Protein AF-A0A3C0I4V9-F1 (afdb_monomer)

Foldseek 3Di:
DWKKWWAFPVRDIAIDDPVQWDDDPFWIWGDDPVDIDTGGPVGTLDMDTDDPPVVVVVVVVVVVVVVVVVVVVVVPPPDPDDDDDDDDDDDDDDDDDDDDDDDDDDDDDDDDDDPDDDDDDDDDDDDDDDDDDDDDDDDDDDDDDDDDDDDDDDDDDDDDDDDDDDDDDDDDDDDDDDPPPDPPPPPPPPVPADPVCVVVLVVVLVVVVPDPALVVLLVVLSNCVPPSNCVVSNVVSVVVLVVVLVVVLVVLVPPDLEPVSLVVCCVRPCRRNVVSSVVSVVVHDHD

Solvent-accessible surface area (backbone atoms only — not comparable to full-atom values): 19406 Å² total; per-residue (Å²): 128,43,35,32,39,39,30,34,76,90,67,52,73,50,71,42,52,51,88,30,50,48,85,51,99,64,30,36,38,41,49,57,99,86,50,77,44,80,44,44,56,90,41,54,74,43,78,46,72,49,68,48,72,66,58,53,51,52,52,51,54,50,52,52,51,53,52,52,52,52,55,60,59,61,70,70,70,73,76,85,82,82,80,89,89,83,87,91,78,85,88,87,82,87,81,87,85,87,82,89,79,91,79,91,76,94,74,87,82,79,86,82,87,78,90,75,80,88,80,83,80,87,77,79,82,84,83,84,84,79,92,82,82,91,76,91,79,84,88,81,90,83,80,89,80,93,75,84,80,82,82,79,82,87,82,81,86,77,90,80,82,87,85,84,88,81,87,79,89,79,78,88,77,90,74,92,77,79,86,76,76,74,84,80,87,69,84,72,76,76,76,73,52,67,77,89,54,46,70,58,55,50,52,53,50,48,60,53,68,73,44,93,66,56,55,65,38,47,50,52,34,69,75,38,70,84,38,72,75,41,45,68,61,38,49,52,39,50,53,54,43,51,54,53,42,52,52,50,48,59,57,52,72,75,44,75,67,38,64,70,50,50,52,52,47,45,75,76,30,44,87,61,36,43,69,54,50,54,59,51,53,78,66,42,74,81,126

Structure (mmCIF, N/CA/C/O backbone):
data_AF-A0A3C0I4V9-F1
#
_entry.id   AF-A0A3C0I4V9-F1
#
loop_
_atom_site.group_PDB
_atom_site.id
_atom_site.type_symbol
_atom_site.label_atom_id
_atom_site.label_alt_id
_atom_site.label_comp_id
_atom_site.label_asym_id
_atom_site.label_entity_id
_atom_site.label_seq_id
_atom_site.pdbx_PDB_ins_code
_atom_site.Cartn_x
_atom_site.Cartn_y
_atom_site.Cartn_z
_atom_site.occupancy
_atom_site.B_iso_or_equiv
_atom_site.auth_seq_id
_atom_site.auth_comp_id
_atom_site.auth_asym_id
_atom_site.auth_atom_id
_atom_site.pdbx_PDB_model_num
ATOM 1 N N . MET A 1 1 ? 23.109 -18.142 8.051 1.00 70.94 1 MET A N 1
ATOM 2 C CA . MET A 1 1 ? 22.356 -17.002 8.621 1.00 70.94 1 MET A CA 1
ATOM 3 C C . MET A 1 1 ? 21.809 -16.218 7.450 1.00 70.94 1 MET A C 1
ATOM 5 O O . MET A 1 1 ? 22.578 -15.937 6.541 1.00 70.94 1 MET A O 1
ATOM 9 N N . ALA A 1 2 ? 20.508 -15.940 7.427 1.00 80.50 2 ALA A N 1
ATOM 10 C CA . ALA A 1 2 ? 19.923 -15.175 6.334 1.00 80.50 2 ALA A CA 1
ATOM 11 C C . ALA A 1 2 ? 20.439 -13.729 6.369 1.00 80.50 2 ALA A C 1
ATOM 13 O O . ALA A 1 2 ? 20.443 -13.101 7.436 1.00 80.50 2 ALA A O 1
ATOM 14 N N . ASN A 1 3 ? 20.853 -13.224 5.209 1.00 91.50 3 ASN A N 1
ATOM 15 C CA . ASN A 1 3 ? 21.201 -11.820 5.039 1.00 91.50 3 ASN A CA 1
ATOM 16 C C . ASN A 1 3 ? 19.959 -11.060 4.593 1.00 91.50 3 ASN A C 1
ATOM 18 O O . ASN A 1 3 ? 19.229 -11.514 3.709 1.00 91.50 3 ASN A O 1
ATOM 22 N N . ARG A 1 4 ? 19.720 -9.907 5.209 1.00 94.75 4 ARG A N 1
ATOM 23 C CA . ARG A 1 4 ? 18.674 -8.977 4.802 1.00 94.75 4 ARG A CA 1
ATOM 24 C C . ARG A 1 4 ? 19.319 -7.763 4.157 1.00 94.75 4 ARG A C 1
ATOM 26 O O . ARG A 1 4 ? 20.317 -7.254 4.665 1.00 94.75 4 ARG A O 1
ATOM 33 N N . THR A 1 5 ? 18.735 -7.322 3.054 1.00 95.69 5 THR A N 1
ATOM 34 C CA . THR A 1 5 ? 19.133 -6.111 2.346 1.00 95.69 5 THR A CA 1
ATOM 35 C C . THR A 1 5 ? 17.912 -5.225 2.169 1.00 95.69 5 THR A C 1
ATOM 37 O O . THR A 1 5 ? 16.944 -5.633 1.525 1.00 95.69 5 THR A O 1
ATOM 40 N N . ILE A 1 6 ? 17.991 -4.017 2.723 1.00 95.00 6 ILE A N 1
ATOM 41 C CA . ILE A 1 6 ? 16.995 -2.955 2.598 1.00 95.00 6 ILE A CA 1
ATOM 42 C C . ILE A 1 6 ? 17.583 -1.851 1.729 1.00 95.00 6 ILE A C 1
ATOM 44 O O . ILE A 1 6 ? 18.674 -1.357 2.011 1.00 95.00 6 ILE A O 1
ATOM 48 N N . LYS A 1 7 ? 16.845 -1.432 0.703 1.00 92.56 7 LYS A N 1
ATOM 49 C CA . LYS A 1 7 ? 17.180 -0.266 -0.113 1.00 92.56 7 LYS A CA 1
ATOM 50 C C . LYS A 1 7 ? 16.152 0.830 0.106 1.00 92.56 7 LYS A C 1
ATOM 52 O O . LYS A 1 7 ? 14.946 0.564 0.081 1.00 92.56 7 LYS A O 1
ATOM 57 N N . THR A 1 8 ? 16.624 2.051 0.299 1.00 93.06 8 THR A N 1
ATOM 58 C CA . THR A 1 8 ? 15.790 3.231 0.529 1.00 93.06 8 THR A CA 1
ATOM 59 C C . THR A 1 8 ? 15.627 4.083 -0.730 1.00 93.06 8 THR A C 1
ATOM 61 O O . THR A 1 8 ? 16.329 3.906 -1.727 1.00 93.06 8 THR A O 1
ATOM 64 N N . ILE A 1 9 ? 14.655 4.998 -0.705 1.00 76.75 9 ILE A N 1
ATOM 65 C CA . ILE A 1 9 ? 14.285 5.870 -1.833 1.00 76.75 9 ILE A CA 1
ATOM 66 C C . ILE A 1 9 ? 15.405 6.821 -2.282 1.00 76.75 9 ILE A C 1
ATOM 68 O O . ILE A 1 9 ? 15.465 7.189 -3.451 1.00 76.75 9 ILE A O 1
ATOM 72 N N . ASP A 1 10 ? 16.308 7.190 -1.374 1.00 86.06 10 ASP A N 1
ATOM 73 C CA . ASP A 1 10 ? 17.523 7.964 -1.661 1.00 86.06 10 ASP A CA 1
ATOM 74 C C . ASP A 1 10 ? 18.628 7.117 -2.326 1.00 86.06 10 ASP A C 1
ATOM 76 O O . ASP A 1 10 ? 19.674 7.640 -2.703 1.00 86.06 10 ASP A O 1
ATOM 80 N N . GLY A 1 11 ? 18.393 5.813 -2.496 1.00 88.75 11 GLY A N 1
ATOM 81 C CA . GLY A 1 11 ? 19.339 4.860 -3.059 1.00 88.75 11 GLY A CA 1
ATOM 82 C C . GLY A 1 11 ? 20.285 4.231 -2.037 1.00 88.75 11 GLY A C 1
ATOM 83 O O . GLY A 1 11 ? 21.082 3.382 -2.441 1.00 88.75 11 GLY A O 1
ATOM 84 N N . THR A 1 12 ? 20.193 4.591 -0.751 1.00 93.62 12 THR A N 1
ATOM 85 C CA . THR A 1 12 ? 21.027 4.004 0.305 1.00 93.62 12 THR A CA 1
ATOM 86 C C . THR A 1 12 ? 20.684 2.524 0.493 1.00 93.62 12 THR A C 1
ATOM 88 O O . THR A 1 12 ? 19.522 2.116 0.461 1.00 93.62 12 THR A O 1
ATOM 91 N N . GLU A 1 13 ? 21.712 1.692 0.656 1.00 95.69 13 GLU A N 1
ATOM 92 C CA . GLU A 1 13 ? 21.566 0.251 0.846 1.00 95.69 13 GLU A CA 1
ATOM 93 C C . GLU A 1 13 ? 22.100 -0.161 2.219 1.00 95.69 13 GLU A C 1
ATOM 95 O O . GLU A 1 13 ? 23.234 0.144 2.594 1.00 95.69 13 GLU A O 1
ATOM 100 N N . HIS A 1 14 ? 21.268 -0.877 2.968 1.00 95.31 14 HIS A N 1
ATOM 101 C CA . HIS A 1 14 ? 21.581 -1.430 4.276 1.00 95.31 14 HIS A CA 1
ATOM 102 C C . HIS A 1 14 ? 21.549 -2.949 4.172 1.00 95.31 14 HIS A C 1
ATOM 104 O O . HIS A 1 14 ? 20.476 -3.537 4.043 1.00 95.31 14 HIS A O 1
ATOM 110 N N . SER A 1 15 ? 22.717 -3.591 4.228 1.00 95.38 15 SER A N 1
ATOM 111 C CA . SER A 1 15 ? 22.824 -5.050 4.185 1.00 95.38 15 SER A CA 1
ATOM 112 C C . SER A 1 15 ? 23.528 -5.595 5.417 1.00 95.38 15 SER A C 1
ATOM 114 O O . SER A 1 15 ? 24.540 -5.056 5.864 1.00 95.38 15 SER A O 1
ATOM 116 N N . GLY A 1 16 ? 22.997 -6.684 5.964 1.00 93.62 16 GLY A N 1
ATOM 117 C CA . GLY A 1 16 ? 23.588 -7.353 7.112 1.00 93.62 16 GLY A CA 1
ATOM 118 C C . GLY A 1 16 ? 22.908 -8.670 7.454 1.00 93.62 16 GLY A C 1
ATOM 119 O O . GLY A 1 16 ? 21.915 -9.073 6.846 1.00 93.62 16 GLY A O 1
ATOM 120 N N . ASN A 1 17 ? 23.438 -9.339 8.475 1.00 94.31 17 ASN A N 1
ATOM 121 C CA . ASN A 1 17 ? 22.770 -10.497 9.065 1.00 94.31 17 ASN A CA 1
ATOM 122 C C . ASN A 1 17 ? 21.385 -10.089 9.578 1.00 94.31 17 ASN A C 1
ATOM 124 O O . ASN A 1 17 ? 21.210 -8.966 10.040 1.00 94.31 17 ASN A O 1
ATOM 128 N N . ARG A 1 18 ? 20.417 -11.011 9.603 1.00 89.94 18 ARG A N 1
ATOM 129 C CA . ARG A 1 18 ? 19.073 -10.740 10.148 1.00 89.94 18 ARG A CA 1
ATOM 130 C C . ARG A 1 18 ? 19.084 -10.108 11.551 1.00 89.94 18 ARG A C 1
ATOM 132 O O . ARG A 1 18 ? 18.239 -9.275 11.835 1.00 89.94 18 ARG A O 1
ATOM 139 N N . SER A 1 19 ? 20.057 -10.451 12.398 1.00 94.38 19 SER A N 1
ATOM 140 C CA . SER A 1 19 ? 20.225 -9.869 13.742 1.00 94.38 19 SER A CA 1
ATOM 141 C C . SER A 1 19 ? 20.663 -8.398 13.750 1.00 94.38 19 SER A C 1
ATOM 143 O O . SER A 1 19 ? 20.667 -7.775 14.805 1.00 94.38 19 SER A O 1
ATOM 145 N N . ALA A 1 20 ? 21.083 -7.856 12.606 1.00 95.44 20 ALA A N 1
ATOM 146 C CA . ALA A 1 20 ? 21.383 -6.439 12.429 1.00 95.44 20 ALA A CA 1
ATOM 147 C C . ALA A 1 20 ? 20.115 -5.598 12.211 1.00 95.44 20 ALA A C 1
ATOM 149 O O . ALA A 1 20 ? 20.229 -4.380 12.120 1.00 95.44 20 ALA A O 1
ATOM 150 N N . PHE A 1 21 ? 18.936 -6.221 12.108 1.00 96.69 21 PHE A N 1
ATOM 151 C CA . PHE A 1 21 ? 17.671 -5.542 11.856 1.00 96.69 21 PHE A CA 1
ATOM 152 C C . PHE A 1 21 ? 16.663 -5.845 12.966 1.00 96.69 21 PHE A C 1
ATOM 154 O O . PHE A 1 21 ? 16.423 -7.011 13.284 1.00 96.69 21 PHE A O 1
ATOM 161 N N . THR A 1 22 ? 16.036 -4.799 13.499 1.00 96.81 22 THR A N 1
ATOM 162 C CA . THR A 1 22 ? 14.891 -4.900 14.412 1.00 96.81 22 THR A CA 1
ATOM 163 C C . THR A 1 22 ? 13.676 -4.268 13.742 1.00 96.81 22 THR A C 1
ATOM 165 O O . THR A 1 22 ? 13.691 -3.076 13.435 1.00 96.81 22 THR A O 1
ATOM 168 N N . ASP A 1 23 ? 12.636 -5.062 13.493 1.00 95.06 23 ASP A N 1
ATOM 169 C CA . ASP A 1 23 ? 11.394 -4.591 12.878 1.00 95.06 23 ASP A CA 1
ATOM 170 C C . ASP A 1 23 ? 10.449 -4.002 13.932 1.00 95.06 23 ASP A C 1
ATOM 172 O O . ASP A 1 23 ? 10.138 -4.646 14.934 1.00 95.06 23 ASP A O 1
ATOM 176 N N . TYR A 1 24 ? 9.967 -2.789 13.676 1.00 95.44 24 TYR A N 1
ATOM 177 C CA . TYR A 1 24 ? 8.888 -2.133 14.408 1.00 95.44 24 TYR A CA 1
ATOM 178 C C . TYR A 1 24 ? 7.725 -1.842 13.451 1.00 95.44 24 TYR A C 1
ATOM 180 O O . TYR A 1 24 ? 7.895 -1.845 12.231 1.00 95.44 24 TYR A O 1
ATOM 188 N N . ASP A 1 25 ? 6.550 -1.509 13.994 1.00 86.25 25 ASP A N 1
ATOM 189 C CA . ASP A 1 25 ? 5.333 -1.267 13.197 1.00 86.25 25 ASP A CA 1
ATOM 190 C C . ASP A 1 25 ? 5.535 -0.243 12.064 1.00 86.25 25 ASP A C 1
ATOM 192 O O . ASP A 1 25 ? 4.990 -0.394 10.971 1.00 86.25 25 ASP A O 1
ATOM 196 N N . ASN A 1 26 ? 6.353 0.790 12.307 1.00 87.69 26 ASN A N 1
ATOM 197 C CA . ASN A 1 26 ? 6.498 1.938 11.404 1.00 87.69 26 ASN A CA 1
ATOM 198 C C . ASN A 1 26 ? 7.911 2.114 10.818 1.00 87.69 26 ASN A C 1
ATOM 200 O O . ASN A 1 26 ? 8.115 2.984 9.965 1.00 87.69 26 ASN A O 1
ATOM 204 N N . TYR A 1 27 ? 8.898 1.350 11.289 1.00 94.69 27 TYR A N 1
ATOM 205 C CA . TYR A 1 27 ? 10.290 1.474 10.858 1.00 94.69 27 TYR A CA 1
ATOM 206 C C . TYR A 1 27 ? 11.086 0.198 11.125 1.00 94.69 27 TYR A C 1
ATOM 208 O O . TYR A 1 27 ? 10.729 -0.610 11.977 1.00 94.69 27 TYR A O 1
ATOM 216 N N . VAL A 1 28 ? 12.218 0.073 10.445 1.00 95.44 28 VAL A N 1
ATOM 217 C CA . VAL A 1 28 ? 13.236 -0.940 10.703 1.00 95.44 28 VAL A CA 1
ATOM 218 C C . VAL A 1 28 ? 14.462 -0.254 11.275 1.00 95.44 28 VAL A C 1
ATOM 220 O O . VAL A 1 28 ? 14.950 0.738 10.734 1.00 95.44 28 VAL A O 1
ATOM 223 N N . GLU A 1 29 ? 14.975 -0.763 12.383 1.00 97.12 29 GLU A N 1
ATOM 224 C CA . GLU A 1 29 ? 16.232 -0.297 12.946 1.00 97.12 29 GLU A CA 1
ATOM 225 C C . GLU A 1 29 ? 17.382 -1.173 12.461 1.00 97.12 29 GLU A C 1
ATOM 227 O O . GLU A 1 29 ? 17.419 -2.370 12.736 1.00 97.12 29 GLU A O 1
ATOM 232 N N . TYR A 1 30 ? 18.316 -0.570 11.730 1.00 96.69 30 TYR A N 1
ATOM 233 C CA . TYR A 1 30 ? 19.523 -1.218 11.240 1.00 96.69 30 TYR A CA 1
ATOM 234 C C . TYR A 1 30 ? 20.713 -0.868 12.134 1.00 96.69 30 TYR A C 1
ATOM 236 O O . TYR A 1 30 ? 21.039 0.306 12.316 1.00 96.69 30 TYR A O 1
ATOM 244 N N . LYS A 1 31 ? 21.389 -1.885 12.669 1.00 96.81 31 LYS A N 1
ATOM 245 C CA . LYS A 1 31 ? 22.558 -1.742 13.539 1.00 96.81 31 LYS A CA 1
ATOM 246 C C . LYS A 1 31 ? 23.791 -2.369 12.895 1.00 96.81 31 LYS A C 1
ATOM 248 O O . LYS A 1 31 ? 23.886 -3.586 12.751 1.00 96.81 31 LYS A O 1
ATOM 253 N N . ASN A 1 32 ? 24.773 -1.535 12.573 1.00 94.06 32 ASN A N 1
ATOM 254 C CA . ASN A 1 32 ? 26.131 -1.957 12.231 1.00 94.06 32 ASN A CA 1
ATOM 255 C C . ASN A 1 32 ? 27.058 -1.723 13.445 1.00 94.06 32 ASN A C 1
ATOM 257 O O . ASN A 1 32 ? 26.673 -1.092 14.426 1.00 94.06 32 ASN A O 1
ATOM 261 N N . ARG A 1 33 ? 28.304 -2.204 13.394 1.00 91.25 33 ARG A N 1
ATOM 262 C CA . ARG A 1 33 ? 29.331 -2.013 14.432 1.00 91.25 33 ARG A CA 1
ATOM 263 C C . ARG A 1 33 ? 29.547 -0.550 14.821 1.00 91.25 33 ARG A C 1
ATOM 265 O O . ARG A 1 33 ? 29.992 -0.298 15.932 1.00 91.25 33 ARG A O 1
ATOM 272 N N . LEU A 1 34 ? 29.273 0.382 13.911 1.00 94.44 34 LEU A N 1
ATOM 273 C CA . LEU A 1 34 ? 29.582 1.802 14.085 1.00 94.44 34 LEU A CA 1
ATOM 274 C C . LEU A 1 34 ? 28.344 2.694 14.195 1.00 94.44 34 LEU A C 1
ATOM 276 O O . LEU A 1 34 ? 28.446 3.805 14.703 1.00 94.44 34 LEU A O 1
ATOM 280 N N . THR A 1 35 ? 27.189 2.248 13.700 1.00 94.38 35 THR A N 1
ATOM 281 C CA . THR A 1 35 ? 26.018 3.113 13.528 1.00 94.38 35 THR A CA 1
ATOM 282 C C . THR A 1 35 ? 24.717 2.363 13.771 1.00 94.38 35 THR A C 1
ATOM 284 O O . THR A 1 35 ? 24.607 1.161 13.526 1.00 94.38 35 THR A O 1
ATOM 287 N N . GLN A 1 36 ? 23.721 3.111 14.237 1.00 97.06 36 GLN A N 1
ATOM 288 C CA . GLN A 1 36 ? 22.339 2.676 14.380 1.00 97.06 36 GLN A CA 1
ATOM 289 C C . GLN A 1 36 ? 21.472 3.633 13.563 1.00 97.06 36 GLN A C 1
ATOM 291 O O . GLN A 1 36 ? 21.500 4.845 13.777 1.00 97.06 36 GLN A O 1
ATOM 296 N N . THR A 1 37 ? 20.750 3.098 12.584 1.00 96.25 37 THR A N 1
ATOM 297 C CA . THR A 1 37 ? 19.972 3.875 11.617 1.00 96.25 37 THR A CA 1
ATOM 298 C C . THR A 1 37 ? 18.522 3.428 11.666 1.00 96.25 37 THR A C 1
ATOM 300 O O . THR A 1 37 ? 18.229 2.242 11.534 1.00 96.25 37 THR A O 1
ATOM 303 N N . LYS A 1 38 ? 17.603 4.383 11.829 1.00 97.31 38 LYS A N 1
ATOM 304 C CA . LYS A 1 38 ? 16.164 4.133 11.724 1.00 97.31 38 LYS A CA 1
ATOM 305 C C . LYS A 1 38 ? 15.717 4.358 10.287 1.00 97.31 38 LYS A C 1
ATOM 307 O O . LYS A 1 38 ? 15.854 5.462 9.767 1.00 97.31 38 LYS A O 1
ATOM 312 N N . ILE A 1 39 ? 15.180 3.315 9.670 1.00 95.12 39 ILE A N 1
ATOM 313 C CA . ILE A 1 39 ? 14.709 3.305 8.290 1.00 95.12 39 ILE A CA 1
ATOM 314 C C . ILE A 1 39 ? 13.187 3.197 8.329 1.00 95.12 39 ILE A C 1
ATOM 316 O O . ILE A 1 39 ? 12.641 2.137 8.619 1.00 95.12 39 ILE A O 1
ATOM 320 N N . TYR A 1 40 ? 12.480 4.297 8.085 1.00 92.69 40 TYR A N 1
ATOM 321 C CA . TYR A 1 40 ? 11.015 4.286 8.093 1.00 92.69 40 TYR A CA 1
ATOM 322 C C . TYR A 1 40 ? 10.463 3.448 6.941 1.00 92.69 40 TYR A C 1
ATOM 324 O O . TYR A 1 40 ? 10.982 3.512 5.828 1.00 92.69 40 TYR A O 1
ATOM 332 N N . ASN A 1 41 ? 9.365 2.726 7.177 1.00 86.06 41 ASN A N 1
ATOM 333 C CA . ASN A 1 41 ? 8.771 1.832 6.174 1.00 86.06 41 ASN A CA 1
ATOM 334 C C . ASN A 1 41 ? 8.373 2.578 4.888 1.00 86.06 41 ASN A C 1
ATOM 336 O O . ASN A 1 41 ? 8.445 2.023 3.798 1.00 86.06 41 ASN A O 1
ATOM 340 N N . SER A 1 42 ? 8.023 3.863 4.999 1.00 79.44 42 SER A N 1
ATOM 341 C CA . SER A 1 42 ? 7.729 4.743 3.860 1.00 79.44 42 SER A CA 1
ATOM 342 C C . SER A 1 42 ? 8.941 5.071 2.979 1.00 79.44 42 SER A C 1
ATOM 344 O O . SER A 1 42 ? 8.761 5.528 1.853 1.00 79.44 42 SER A O 1
ATOM 346 N N . MET A 1 43 ? 10.163 4.869 3.477 1.00 84.75 43 MET A N 1
ATOM 347 C CA . MET A 1 43 ? 11.407 5.112 2.742 1.00 84.75 43 MET A CA 1
ATOM 348 C C . MET A 1 43 ? 11.937 3.854 2.055 1.00 84.75 43 MET A C 1
ATOM 350 O O . MET A 1 43 ? 12.810 3.975 1.201 1.00 84.75 43 MET A O 1
ATOM 354 N N . ILE A 1 44 ? 11.441 2.667 2.412 1.00 91.00 44 ILE A N 1
ATOM 355 C CA . ILE A 1 44 ? 11.917 1.390 1.880 1.00 91.00 44 ILE A CA 1
ATOM 356 C C . ILE A 1 44 ? 11.314 1.164 0.493 1.00 91.00 44 ILE A C 1
ATOM 358 O O . I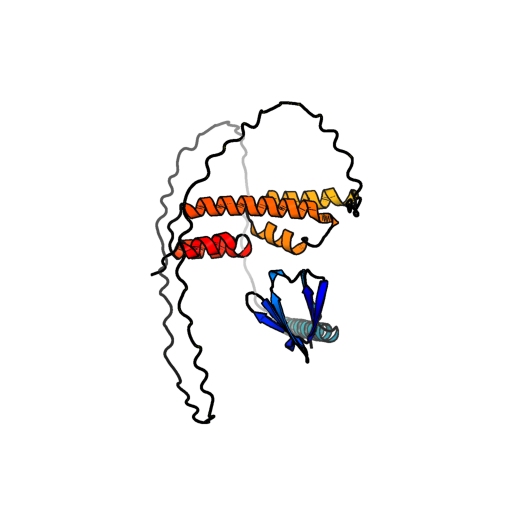LE A 1 44 ? 10.098 1.095 0.335 1.00 91.00 44 ILE A O 1
ATOM 362 N N . ILE A 1 45 ? 12.172 1.027 -0.517 1.00 85.31 45 ILE A N 1
ATOM 363 C CA . ILE A 1 45 ? 11.763 0.673 -1.887 1.00 85.31 45 ILE A CA 1
ATOM 364 C C . ILE A 1 45 ? 11.948 -0.815 -2.178 1.00 85.31 45 ILE A C 1
ATOM 366 O O . ILE A 1 45 ? 11.313 -1.352 -3.080 1.00 85.31 45 ILE A O 1
ATOM 370 N N . PHE A 1 46 ? 12.830 -1.479 -1.433 1.00 87.44 46 PHE A N 1
ATOM 371 C CA . PHE A 1 46 ? 13.131 -2.891 -1.601 1.00 87.44 46 PHE A CA 1
ATOM 372 C C . PHE A 1 46 ? 13.593 -3.476 -0.272 1.00 87.44 46 PHE A C 1
ATOM 374 O O . PHE A 1 46 ? 14.451 -2.899 0.393 1.00 87.44 46 PHE A O 1
ATOM 381 N N . ASP A 1 47 ? 13.041 -4.626 0.090 1.00 92.81 47 ASP A N 1
ATOM 382 C CA . ASP A 1 47 ? 13.452 -5.405 1.252 1.00 92.81 47 ASP A CA 1
ATOM 383 C C . ASP A 1 47 ? 13.526 -6.867 0.831 1.00 92.81 47 ASP A C 1
ATOM 385 O O . ASP A 1 47 ? 12.546 -7.445 0.356 1.00 92.81 47 ASP A O 1
ATOM 389 N N . SER A 1 48 ? 14.709 -7.455 0.948 1.00 90.31 48 SER A N 1
ATOM 390 C CA . SER A 1 48 ? 14.934 -8.847 0.584 1.00 90.31 48 SER A CA 1
ATOM 391 C C . SER A 1 48 ? 15.650 -9.582 1.692 1.00 90.31 48 SER A C 1
ATOM 393 O O . SER A 1 48 ? 16.601 -9.081 2.289 1.00 90.31 48 SER A O 1
ATOM 395 N N . VAL A 1 49 ? 15.214 -10.815 1.928 1.00 89.25 49 VAL A N 1
ATOM 396 C CA . VAL A 1 49 ? 15.903 -11.765 2.792 1.00 89.25 49 VAL A CA 1
ATOM 397 C C . VAL A 1 49 ? 16.475 -12.84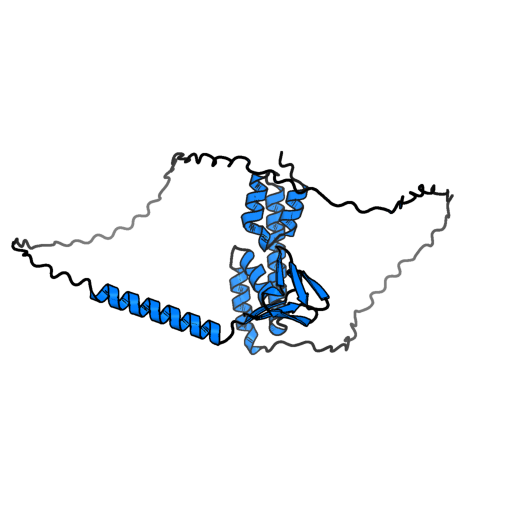5 1.891 1.00 89.25 49 VAL A C 1
ATOM 399 O O . VAL A 1 49 ? 15.756 -13.714 1.397 1.00 89.25 49 VAL A O 1
ATOM 402 N N . THR A 1 50 ? 17.778 -12.779 1.649 1.00 82.69 50 THR A N 1
ATOM 403 C CA . THR A 1 50 ? 18.483 -13.823 0.911 1.00 82.69 50 THR A CA 1
ATOM 404 C C . THR A 1 50 ? 18.724 -14.990 1.863 1.00 82.69 50 THR A C 1
ATOM 406 O O . THR A 1 50 ? 19.519 -14.918 2.806 1.00 82.69 50 THR A O 1
ATOM 409 N N . MET A 1 51 ? 17.980 -16.078 1.653 1.00 76.12 51 MET A N 1
ATOM 410 C CA . MET A 1 51 ? 18.342 -17.363 2.243 1.00 76.12 51 MET A CA 1
ATOM 411 C C . MET A 1 51 ? 19.551 -17.894 1.483 1.00 76.12 51 MET A C 1
ATOM 413 O O . MET A 1 51 ? 19.578 -17.876 0.251 1.00 76.12 51 MET A O 1
ATOM 417 N N . THR A 1 52 ? 20.567 -18.354 2.206 1.00 76.50 52 THR A N 1
ATOM 418 C CA . THR A 1 52 ? 21.722 -18.980 1.568 1.00 76.50 52 THR A CA 1
ATOM 419 C C . THR A 1 52 ? 21.272 -20.252 0.850 1.00 76.50 52 THR A C 1
ATOM 421 O O . THR A 1 52 ? 20.344 -20.931 1.293 1.00 76.50 52 THR A O 1
ATOM 424 N N . LEU A 1 53 ? 21.938 -20.608 -0.253 1.00 76.56 53 LEU A N 1
ATOM 425 C CA . LEU A 1 53 ? 21.624 -21.817 -1.032 1.00 76.56 53 LEU A CA 1
ATOM 426 C C . LEU A 1 53 ? 21.572 -23.084 -0.152 1.00 76.56 53 LEU A C 1
ATOM 428 O O . LEU A 1 53 ? 20.802 -24.004 -0.406 1.00 76.56 53 LEU A O 1
ATOM 432 N N . THR A 1 54 ? 22.360 -23.092 0.924 1.00 78.38 54 THR A N 1
ATOM 433 C CA . THR A 1 54 ? 22.392 -24.139 1.949 1.00 78.38 54 THR A CA 1
ATOM 434 C C . THR A 1 54 ? 21.092 -24.259 2.748 1.00 78.38 54 THR A C 1
ATOM 436 O O . THR A 1 54 ? 20.653 -25.376 3.001 1.00 78.38 54 THR A O 1
ATOM 439 N N . ASP A 1 55 ? 20.440 -23.146 3.101 1.00 76.94 55 ASP A N 1
ATOM 440 C CA . ASP A 1 55 ? 19.149 -23.157 3.804 1.00 76.94 55 ASP A CA 1
ATOM 441 C C . ASP A 1 55 ? 18.034 -23.681 2.888 1.00 76.94 55 ASP A C 1
ATOM 443 O O . ASP A 1 55 ? 17.139 -24.402 3.333 1.00 76.94 55 ASP A O 1
ATOM 447 N N . ILE A 1 56 ? 18.102 -23.352 1.593 1.00 77.44 56 ILE A N 1
ATOM 448 C CA . ILE A 1 56 ? 17.175 -23.874 0.581 1.00 77.44 56 ILE A CA 1
ATOM 449 C C . ILE A 1 56 ? 17.366 -25.387 0.435 1.00 77.44 56 ILE A C 1
ATOM 451 O O . ILE A 1 56 ? 16.394 -26.136 0.528 1.00 77.44 56 ILE A O 1
ATOM 455 N N . ALA A 1 57 ? 18.609 -25.847 0.273 1.00 84.75 57 ALA A N 1
ATOM 456 C CA . ALA A 1 57 ? 18.926 -27.269 0.166 1.00 84.75 57 ALA A CA 1
ATOM 457 C C . ALA A 1 57 ? 18.467 -28.059 1.404 1.00 84.75 57 ALA A C 1
ATOM 459 O O . ALA A 1 57 ? 17.881 -29.132 1.264 1.00 84.75 57 ALA A O 1
ATOM 460 N N . LEU A 1 58 ? 18.655 -27.506 2.608 1.00 88.31 58 LEU A N 1
ATOM 461 C CA . LEU A 1 58 ? 18.218 -28.131 3.856 1.00 88.31 58 LEU A CA 1
ATOM 462 C C . LEU A 1 58 ? 16.688 -28.259 3.931 1.00 88.31 58 LEU A C 1
ATOM 464 O O . LEU A 1 58 ? 16.173 -29.317 4.292 1.00 88.31 58 LEU A O 1
ATOM 468 N N . LYS A 1 59 ? 15.948 -27.212 3.542 1.00 85.88 59 LYS A N 1
ATOM 469 C CA . LYS A 1 59 ? 14.478 -27.254 3.485 1.00 85.88 59 LYS A CA 1
ATOM 470 C C . LYS A 1 59 ? 13.964 -28.256 2.454 1.00 85.88 59 LYS A C 1
ATOM 472 O O . LYS A 1 59 ? 13.006 -28.972 2.737 1.00 85.88 59 LYS A O 1
ATOM 477 N N . ILE A 1 60 ? 14.602 -28.333 1.286 1.00 92.31 60 ILE A N 1
ATOM 478 C CA . ILE A 1 60 ? 14.256 -29.314 0.250 1.00 92.31 60 ILE A CA 1
ATOM 479 C C . ILE A 1 60 ? 14.504 -30.737 0.765 1.00 92.31 60 ILE A C 1
ATOM 481 O O . ILE A 1 60 ? 13.618 -31.580 0.654 1.00 92.31 60 ILE A O 1
ATOM 485 N N . ALA A 1 61 ? 15.654 -31.002 1.390 1.00 94.44 61 ALA A N 1
ATOM 486 C CA . ALA A 1 61 ? 15.961 -32.312 1.967 1.00 94.44 61 ALA A CA 1
ATOM 487 C C . ALA A 1 61 ? 14.949 -32.727 3.054 1.00 94.44 61 ALA A C 1
ATOM 489 O O . ALA A 1 61 ? 14.534 -33.888 3.114 1.00 94.44 61 ALA A O 1
ATOM 490 N N . TRP A 1 62 ? 14.506 -31.772 3.877 1.00 95.62 62 TRP A N 1
ATOM 491 C CA . TRP A 1 62 ? 13.473 -32.004 4.886 1.00 95.62 62 TRP A CA 1
ATOM 492 C C . TRP A 1 62 ? 12.110 -32.332 4.260 1.00 95.62 62 TRP A C 1
ATOM 494 O O . TRP A 1 62 ? 11.478 -33.308 4.659 1.00 95.62 62 TRP A O 1
ATOM 504 N N . LEU A 1 63 ? 11.686 -31.589 3.229 1.00 95.38 63 LEU A N 1
ATOM 505 C CA . LEU A 1 63 ? 10.448 -31.872 2.490 1.00 95.38 63 LEU A CA 1
ATOM 506 C C . LEU A 1 63 ? 10.478 -33.243 1.803 1.00 95.38 63 LEU A C 1
ATOM 508 O O . LEU A 1 63 ? 9.498 -33.979 1.877 1.00 95.38 63 LEU A O 1
ATOM 512 N N . ILE A 1 64 ? 11.603 -33.612 1.184 1.00 95.62 64 ILE A N 1
ATOM 513 C CA . ILE A 1 64 ? 11.779 -34.937 0.573 1.00 95.62 64 ILE A CA 1
ATOM 514 C C . ILE A 1 64 ? 11.655 -36.032 1.637 1.00 95.62 64 ILE A C 1
ATOM 516 O O . ILE A 1 64 ? 10.950 -37.013 1.415 1.00 95.62 64 ILE A O 1
ATOM 520 N N . SER A 1 65 ? 12.269 -35.857 2.812 1.00 95.25 65 SER A N 1
ATOM 521 C CA . SER A 1 65 ? 12.124 -36.822 3.912 1.00 95.25 65 SER A CA 1
ATOM 522 C C . SER A 1 65 ? 10.668 -36.977 4.353 1.00 95.25 65 SER A C 1
ATOM 524 O O . SER A 1 65 ? 10.219 -38.096 4.575 1.00 95.25 65 SER A O 1
ATOM 526 N N . LEU A 1 66 ? 9.916 -35.876 4.431 1.00 95.75 66 LEU A N 1
ATOM 527 C CA . LEU A 1 66 ? 8.503 -35.872 4.826 1.00 95.75 66 LEU A CA 1
ATOM 528 C C . LEU A 1 66 ? 7.611 -36.581 3.789 1.00 95.75 66 LEU A C 1
ATOM 530 O O . LEU A 1 66 ? 6.702 -37.333 4.140 1.00 95.75 66 LEU A O 1
ATOM 534 N N . LEU A 1 67 ? 7.898 -36.393 2.499 1.00 95.12 67 LEU A N 1
ATOM 535 C CA . LEU A 1 67 ? 7.207 -37.107 1.423 1.00 95.12 67 LEU A CA 1
ATOM 536 C C . LEU A 1 67 ? 7.509 -38.609 1.453 1.00 95.12 67 LEU A C 1
ATOM 538 O O . LEU A 1 67 ? 6.593 -39.422 1.334 1.00 95.12 67 LEU A O 1
ATOM 542 N N . MET A 1 68 ? 8.771 -38.988 1.669 1.00 94.81 68 MET A N 1
ATOM 543 C CA . MET A 1 68 ? 9.168 -40.395 1.745 1.00 94.81 68 MET A CA 1
ATOM 544 C C . MET A 1 68 ? 8.555 -41.099 2.961 1.00 94.81 68 MET A C 1
ATOM 546 O O . MET A 1 68 ? 8.087 -42.228 2.835 1.00 94.81 68 MET A O 1
ATOM 550 N N . THR A 1 69 ? 8.484 -40.447 4.126 1.00 94.50 69 THR A N 1
ATOM 551 C CA . THR A 1 69 ? 7.830 -41.036 5.308 1.00 94.50 69 THR A CA 1
ATOM 552 C C . THR A 1 69 ? 6.322 -41.186 5.116 1.00 94.50 69 THR A C 1
ATOM 554 O O . THR A 1 69 ? 5.761 -42.210 5.504 1.00 94.50 69 THR A O 1
ATOM 557 N N . SER A 1 70 ? 5.664 -40.228 4.458 1.00 92.56 70 SER A N 1
ATOM 558 C CA . SER A 1 70 ? 4.240 -40.328 4.113 1.00 92.56 70 SER A CA 1
ATOM 559 C C . SER A 1 70 ? 3.952 -41.478 3.135 1.00 92.56 70 SER A C 1
ATOM 561 O O . SER A 1 70 ? 2.985 -42.226 3.313 1.00 92.56 70 SER A O 1
ATOM 563 N N . PHE A 1 71 ? 4.821 -41.681 2.141 1.00 90.31 71 PHE A N 1
ATOM 564 C CA . PHE A 1 71 ? 4.689 -42.782 1.184 1.00 90.31 71 PHE A CA 1
ATOM 565 C C . PHE A 1 71 ? 4.883 -44.161 1.842 1.00 90.31 71 PHE A C 1
ATOM 567 O O . PHE A 1 71 ? 4.154 -45.113 1.556 1.00 90.31 71 PHE A O 1
ATOM 574 N N . LEU A 1 72 ? 5.822 -44.266 2.787 1.00 88.88 72 LEU A N 1
ATOM 575 C CA . LEU A 1 72 ? 6.040 -45.501 3.545 1.00 88.88 72 LEU A CA 1
ATOM 576 C C . LEU A 1 72 ? 4.868 -45.825 4.485 1.00 88.88 72 LEU A C 1
ATOM 578 O O . LEU A 1 72 ? 4.486 -46.986 4.588 1.00 88.88 72 LEU A O 1
ATOM 582 N N . LEU A 1 73 ? 4.258 -44.818 5.119 1.00 87.19 73 LEU A N 1
ATOM 583 C CA . LEU A 1 73 ? 3.093 -45.010 5.993 1.00 87.19 73 LEU A CA 1
ATOM 584 C C . LEU A 1 73 ? 1.825 -45.413 5.223 1.00 87.19 73 LEU A C 1
ATOM 586 O O . LEU A 1 73 ? 1.053 -46.238 5.705 1.00 87.19 73 LEU A O 1
ATOM 590 N N . SER A 1 74 ? 1.612 -44.874 4.020 1.00 82.56 74 SER A N 1
ATOM 591 C CA . SER A 1 74 ? 0.444 -45.219 3.189 1.00 82.56 74 SER A CA 1
ATOM 592 C C . SER A 1 74 ? 0.519 -46.629 2.595 1.00 82.56 74 SER A C 1
ATOM 594 O O . SER A 1 74 ? -0.512 -47.272 2.417 1.00 82.56 74 SER A O 1
ATOM 596 N N . SER A 1 75 ? 1.724 -47.161 2.379 1.00 79.06 75 SER A N 1
ATOM 597 C CA . SER A 1 75 ? 1.916 -48.532 1.880 1.00 79.06 75 SER A CA 1
ATOM 598 C C . SER A 1 75 ? 1.583 -49.624 2.913 1.00 79.06 75 SER A C 1
ATOM 600 O O . SER A 1 75 ? 1.495 -50.793 2.551 1.00 79.06 75 SER A O 1
ATOM 602 N N . TRP A 1 76 ? 1.377 -49.271 4.188 1.00 73.06 76 TRP A N 1
ATOM 603 C CA . TRP A 1 76 ? 1.046 -50.219 5.263 1.00 73.06 76 TRP A CA 1
ATOM 604 C C . TRP A 1 76 ? -0.463 -50.364 5.539 1.00 73.06 76 TRP A C 1
ATOM 606 O O . TRP A 1 76 ? -0.849 -51.163 6.388 1.00 73.06 76 TRP A O 1
ATOM 616 N N . VAL A 1 77 ? -1.336 -49.659 4.805 1.00 72.12 77 VAL A N 1
ATOM 617 C CA . VAL A 1 77 ? -2.804 -49.775 4.935 1.00 72.12 77 VAL A CA 1
ATOM 618 C C . VAL A 1 77 ? -3.393 -50.519 3.731 1.00 72.12 77 VAL A C 1
ATOM 620 O O . VAL A 1 77 ? -4.209 -49.992 2.984 1.00 72.12 77 VAL A O 1
ATOM 623 N N . ILE A 1 78 ? -2.979 -51.769 3.529 1.00 61.28 78 ILE A N 1
ATOM 624 C CA . ILE A 1 78 ? -3.773 -52.733 2.757 1.00 61.28 78 ILE A CA 1
ATOM 625 C C . ILE A 1 78 ? -4.259 -53.764 3.766 1.00 61.28 78 ILE A C 1
ATOM 627 O O . ILE A 1 78 ? -3.602 -54.768 4.024 1.00 61.28 78 ILE A O 1
ATOM 631 N N . ILE A 1 79 ? -5.396 -53.466 4.391 1.00 64.31 79 ILE A N 1
ATOM 632 C CA . ILE A 1 79 ? -6.168 -54.465 5.126 1.00 64.31 79 ILE A CA 1
ATOM 633 C C . ILE A 1 79 ? -6.882 -55.297 4.051 1.00 64.31 79 ILE A C 1
ATOM 635 O O . ILE A 1 79 ? -7.695 -54.728 3.317 1.00 64.31 79 ILE A O 1
ATOM 639 N N . PRO A 1 80 ? -6.588 -56.600 3.890 1.00 60.53 80 PRO A N 1
ATOM 640 C CA . PRO A 1 80 ? -7.391 -57.451 3.026 1.00 60.53 80 PRO A CA 1
ATOM 641 C C . PRO A 1 80 ? -8.790 -57.558 3.641 1.00 60.53 80 PRO A C 1
ATOM 643 O O . PRO A 1 80 ? -8.957 -58.128 4.716 1.00 60.53 80 PRO A O 1
ATOM 646 N N . ASN A 1 81 ? -9.786 -56.960 2.988 1.00 51.16 81 ASN A N 1
ATOM 647 C CA . ASN A 1 81 ? -11.181 -57.116 3.377 1.00 51.16 81 ASN A CA 1
ATOM 648 C C . ASN A 1 81 ? -11.733 -58.364 2.671 1.00 51.16 81 ASN A C 1
ATOM 650 O O . ASN A 1 81 ? -12.092 -58.317 1.495 1.00 51.16 81 ASN A O 1
ATOM 654 N N . GLU A 1 82 ? -11.715 -59.495 3.376 1.00 61.59 82 GLU A N 1
ATOM 655 C CA . GLU A 1 82 ? -12.529 -60.672 3.063 1.00 61.59 82 GLU A CA 1
ATOM 656 C C . GLU A 1 82 ? -13.974 -60.429 3.528 1.00 61.59 82 GLU A C 1
ATOM 658 O O . GLU A 1 82 ? -14.197 -59.999 4.658 1.00 61.59 82 GLU A O 1
ATOM 663 N N . GLY A 1 83 ? -14.948 -60.750 2.674 1.00 51.62 83 GLY A N 1
ATOM 664 C CA . GLY A 1 83 ? -16.376 -60.804 3.018 1.00 51.62 83 GLY A CA 1
ATOM 665 C C . GLY A 1 83 ? -17.234 -60.195 1.912 1.00 51.62 83 GLY A C 1
ATOM 666 O O . GLY A 1 83 ? -17.321 -58.982 1.795 1.00 51.62 83 GLY A O 1
ATOM 667 N N . GLU A 1 84 ? -17.639 -60.994 0.922 1.00 56.12 84 GLU A N 1
ATOM 668 C CA . GLU A 1 84 ? -18.993 -61.574 0.827 1.00 56.12 84 GLU A CA 1
ATOM 669 C C . GLU A 1 84 ? -20.092 -60.522 0.636 1.00 56.12 84 GLU A C 1
ATOM 671 O O . GLU A 1 84 ? -20.607 -59.988 1.606 1.00 56.12 84 GLU A O 1
ATOM 676 N N . ASP A 1 85 ? -20.533 -60.336 -0.613 1.00 47.72 85 ASP A N 1
ATOM 677 C CA . ASP A 1 85 ? -21.861 -59.794 -0.898 1.00 47.72 85 ASP A CA 1
ATOM 678 C C . ASP A 1 85 ? -22.587 -60.683 -1.910 1.00 47.72 85 ASP A C 1
ATOM 680 O O . ASP A 1 85 ? -22.163 -60.907 -3.049 1.00 47.72 85 ASP A O 1
ATOM 684 N N . LYS A 1 86 ? -23.706 -61.224 -1.434 1.00 52.88 86 LYS A N 1
ATOM 685 C CA . LYS A 1 86 ? -24.634 -62.125 -2.108 1.00 52.88 86 LYS A CA 1
ATOM 686 C C . LYS A 1 86 ? -26.011 -61.459 -2.060 1.00 52.88 86 LYS A C 1
ATOM 688 O O . LYS A 1 86 ? -26.386 -60.934 -1.018 1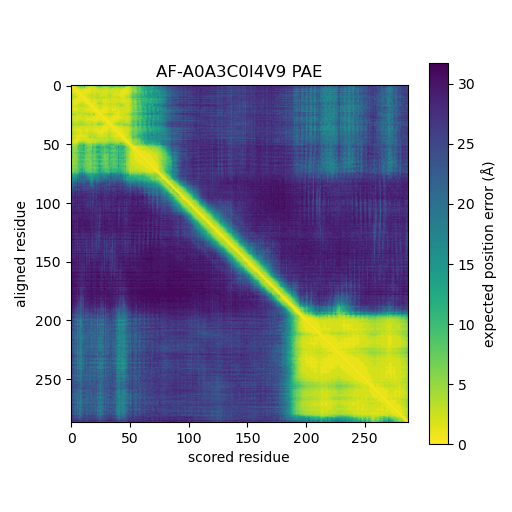.00 52.88 86 LYS A O 1
ATOM 693 N N . HIS A 1 87 ? -26.771 -61.625 -3.147 1.00 46.19 87 HIS A N 1
ATOM 694 C CA . HIS A 1 87 ? -28.202 -61.303 -3.356 1.00 46.19 87 HIS A CA 1
ATOM 695 C C . HIS A 1 87 ? -28.483 -59.913 -3.969 1.00 46.19 87 HIS A C 1
ATOM 697 O O . HIS A 1 87 ? -28.023 -58.911 -3.452 1.00 46.19 87 HIS A O 1
ATOM 703 N N . ARG A 1 88 ? -29.112 -59.751 -5.150 1.00 44.84 88 ARG A N 1
ATOM 704 C CA . ARG A 1 88 ? -30.330 -60.314 -5.808 1.00 44.84 88 ARG A CA 1
ATOM 705 C C . ARG A 1 88 ? -31.475 -59.289 -5.747 1.00 44.84 88 ARG A C 1
ATOM 707 O O . ARG A 1 88 ? -31.960 -59.037 -4.655 1.00 44.84 88 ARG A O 1
ATOM 714 N N . ALA A 1 89 ? -31.927 -58.823 -6.920 1.00 44.06 89 ALA A N 1
ATOM 715 C CA . ALA A 1 89 ? -33.327 -58.586 -7.361 1.00 44.06 89 ALA A CA 1
ATOM 716 C C . ALA A 1 89 ? -33.335 -57.534 -8.498 1.00 44.06 89 ALA A C 1
ATOM 718 O O . ALA A 1 89 ? -32.787 -56.451 -8.333 1.00 44.06 89 ALA A O 1
ATOM 719 N N . GLU A 1 90 ? -33.650 -57.937 -9.738 1.00 43.66 90 GLU A N 1
ATOM 720 C CA . GLU A 1 90 ? -34.958 -57.760 -10.427 1.00 43.66 90 GLU A CA 1
ATOM 721 C C . GLU A 1 90 ? -35.256 -56.289 -10.777 1.00 43.66 90 GLU A C 1
ATOM 723 O O . GLU A 1 90 ? -35.490 -55.465 -9.907 1.00 43.66 90 GLU A O 1
ATOM 728 N N . VAL A 1 91 ? -35.058 -55.848 -12.026 1.00 48.19 91 VAL A N 1
ATOM 729 C CA . VAL A 1 91 ? -35.917 -56.064 -13.216 1.00 48.19 91 VAL A CA 1
ATOM 730 C C . VAL A 1 91 ? -37.359 -55.616 -12.973 1.00 48.19 91 VAL A C 1
ATOM 732 O O . VAL A 1 91 ? -38.132 -56.374 -12.413 1.00 48.19 91 VAL A O 1
ATOM 735 N N . ILE A 1 92 ? -37.725 -54.441 -13.498 1.00 47.25 92 ILE A N 1
ATOM 736 C CA . ILE A 1 92 ? -39.008 -54.167 -14.169 1.00 47.25 92 ILE A CA 1
ATOM 737 C C . ILE A 1 92 ? -38.753 -53.062 -15.205 1.00 47.25 92 ILE A C 1
ATOM 739 O O . ILE A 1 92 ? -38.160 -52.024 -14.916 1.00 47.25 92 ILE A O 1
ATOM 743 N N . SER A 1 93 ? -39.161 -53.355 -16.437 1.00 43.16 93 SER A N 1
ATOM 744 C CA . SER A 1 93 ? -39.078 -52.507 -17.625 1.00 43.16 93 SER A CA 1
ATOM 745 C C . SER A 1 93 ? -40.404 -51.784 -17.901 1.00 43.16 93 SER A C 1
ATOM 747 O O . SER A 1 93 ? -41.465 -52.335 -17.615 1.00 43.16 93 SER A O 1
ATOM 749 N N . SER A 1 94 ? -40.283 -50.649 -18.611 1.00 48.62 94 SER A N 1
ATOM 750 C CA . SER A 1 94 ? -41.222 -50.100 -19.621 1.00 48.62 94 SER A CA 1
ATOM 751 C C . SER A 1 94 ? -42.453 -49.295 -19.146 1.00 48.62 94 SER A C 1
ATOM 753 O O . SER A 1 94 ? -42.923 -49.491 -18.033 1.00 48.62 94 SER A O 1
ATOM 755 N N . PRO A 1 95 ? -43.110 -48.511 -20.038 1.00 58.62 95 PRO A N 1
ATOM 756 C CA . PRO A 1 95 ? -42.579 -47.572 -21.046 1.00 58.62 95 PRO A CA 1
ATOM 757 C C . PRO A 1 95 ? -43.347 -46.215 -21.113 1.00 58.62 95 PRO A C 1
ATOM 759 O O . PRO A 1 95 ? -44.372 -46.022 -20.468 1.00 58.62 95 PRO A O 1
ATOM 762 N N . LEU A 1 96 ? -42.832 -45.299 -21.953 1.00 50.03 96 LEU A N 1
ATOM 763 C CA . LEU A 1 96 ? -43.390 -44.000 -22.396 1.00 50.03 96 LEU A CA 1
ATOM 764 C C . LEU A 1 96 ? -44.888 -44.007 -22.789 1.00 50.03 96 LEU A C 1
ATOM 766 O O . LEU A 1 96 ? -45.394 -45.015 -23.284 1.00 50.03 96 LEU A O 1
ATOM 770 N N . PRO A 1 97 ? -45.523 -42.815 -22.784 1.00 61.94 97 PRO A N 1
ATOM 771 C CA . PRO A 1 97 ? -45.926 -42.228 -24.071 1.00 61.94 97 PRO A CA 1
ATOM 772 C C . PRO A 1 97 ? -45.606 -40.717 -24.210 1.00 61.94 97 PRO A C 1
ATOM 774 O O . PRO A 1 97 ? -45.284 -40.056 -23.221 1.00 61.94 97 PRO A O 1
ATOM 777 N N . PRO A 1 98 ? -45.658 -40.168 -25.442 1.00 65.25 98 PRO A N 1
ATOM 778 C CA . PRO A 1 98 ? -45.313 -38.782 -25.749 1.00 65.25 98 PRO A CA 1
ATOM 779 C C . PRO A 1 98 ? -46.562 -37.896 -25.843 1.00 65.25 98 PRO A C 1
ATOM 781 O O . PRO A 1 98 ? -47.570 -38.347 -26.372 1.00 65.25 98 PRO A O 1
ATOM 784 N N . GLU A 1 99 ? -46.472 -36.614 -25.483 1.00 43.06 99 GLU A N 1
ATOM 785 C CA . GLU A 1 99 ? -47.229 -35.588 -26.210 1.00 43.06 99 GLU A CA 1
ATOM 786 C C . GLU A 1 99 ? -46.713 -34.167 -25.973 1.00 43.06 99 GLU A C 1
ATOM 788 O O . GLU A 1 99 ? -46.283 -33.783 -24.887 1.00 43.06 99 GLU A O 1
ATOM 793 N N . LYS A 1 100 ? -46.730 -33.416 -27.075 1.00 50.09 100 LYS A N 1
ATOM 794 C CA . LYS A 1 100 ? -46.426 -31.994 -27.220 1.00 50.09 100 LYS A CA 1
ATOM 795 C C . LYS A 1 100 ? -47.496 -31.163 -26.522 1.00 50.09 100 LYS A C 1
ATOM 797 O O . LYS A 1 100 ? -48.654 -31.514 -26.653 1.00 50.09 100 LYS A O 1
ATOM 802 N N . HIS A 1 101 ? -47.136 -29.998 -25.990 1.00 45.47 101 HIS A N 1
ATOM 803 C CA . HIS A 1 101 ? -47.930 -28.776 -26.156 1.00 45.47 101 HIS A CA 1
ATOM 804 C C . HIS A 1 101 ? -47.040 -27.550 -25.924 1.00 45.47 101 HIS A C 1
ATOM 806 O O . HIS A 1 101 ? -46.463 -27.360 -24.857 1.00 45.47 101 HIS A O 1
ATOM 812 N N . GLU A 1 102 ? -46.921 -26.733 -26.967 1.00 48.94 102 GLU A N 1
ATOM 813 C CA . GLU A 1 102 ? -46.493 -25.343 -26.883 1.00 48.94 102 GLU A CA 1
ATOM 814 C C . GLU A 1 102 ? -47.541 -24.565 -26.079 1.00 48.94 102 GLU A C 1
ATOM 816 O O . GLU A 1 102 ? -48.738 -24.707 -26.336 1.00 48.94 102 GLU A O 1
ATOM 821 N N . ASN A 1 103 ? -47.116 -23.721 -25.137 1.00 50.00 103 ASN A N 1
ATOM 822 C CA . ASN A 1 103 ? -47.927 -22.572 -24.757 1.00 50.00 103 ASN A CA 1
ATOM 823 C C . ASN A 1 103 ? -47.077 -21.436 -24.184 1.00 50.00 103 ASN A C 1
ATOM 825 O O . ASN A 1 103 ? -46.374 -21.583 -23.184 1.00 50.00 103 ASN A O 1
ATOM 829 N N . LEU A 1 104 ? -47.173 -20.296 -24.866 1.00 50.31 104 LEU A N 1
ATOM 830 C CA . LEU A 1 104 ? -46.769 -18.976 -24.409 1.00 50.31 104 LEU A CA 1
ATOM 831 C C . LEU A 1 104 ? -47.643 -18.565 -23.221 1.00 50.31 104 LEU A C 1
ATOM 833 O O . LEU A 1 104 ? -48.866 -18.642 -23.288 1.00 50.31 104 LEU A O 1
ATOM 837 N N . GLY A 1 105 ? -47.013 -18.063 -22.165 1.00 37.97 105 GLY A N 1
ATOM 838 C CA . GLY A 1 105 ? -47.711 -17.508 -21.014 1.00 37.97 105 GLY A CA 1
ATOM 839 C C . GLY A 1 105 ? -46.791 -16.604 -20.213 1.00 37.97 105 GLY A C 1
ATOM 840 O O . GLY A 1 105 ? -46.090 -17.060 -19.317 1.00 37.97 105 GLY A O 1
ATOM 841 N N . SER A 1 106 ? -46.796 -15.316 -20.554 1.00 45.78 106 SER A N 1
ATOM 842 C CA . SER A 1 106 ? -46.341 -14.248 -19.668 1.00 45.78 106 SER A CA 1
ATOM 843 C C . SER A 1 106 ? -47.092 -14.337 -18.340 1.00 45.78 106 SER A C 1
ATOM 845 O O . SER A 1 106 ? -48.320 -14.286 -18.329 1.00 45.78 106 SER A O 1
ATOM 847 N N . SER A 1 107 ? -46.363 -14.416 -17.230 1.00 47.06 107 SER A N 1
ATOM 848 C CA . SER A 1 107 ? -46.914 -14.215 -15.892 1.00 47.06 107 SER A CA 1
ATOM 849 C C . SER A 1 107 ? -45.939 -13.389 -15.072 1.00 47.06 107 SER A C 1
ATOM 851 O O . SER A 1 107 ? -44.814 -13.805 -14.802 1.00 47.06 107 SER A O 1
ATOM 853 N N . SER A 1 108 ? -46.409 -12.207 -14.694 1.00 46.62 108 SER A N 1
ATOM 854 C CA . SER A 1 108 ? -45.889 -11.375 -13.620 1.00 46.62 108 SER A CA 1
ATOM 855 C C . SER A 1 108 ? -45.694 -12.198 -12.345 1.00 46.62 108 SER A C 1
ATOM 857 O O . SER A 1 108 ? -46.555 -13.005 -11.997 1.00 46.62 108 SER A O 1
ATOM 859 N N . ILE A 1 109 ? -44.588 -11.967 -11.638 1.00 43.75 109 ILE A N 1
ATOM 860 C CA . ILE A 1 109 ? -44.425 -12.388 -10.245 1.00 43.75 109 ILE A CA 1
ATOM 861 C C . ILE A 1 109 ? -44.288 -11.111 -9.423 1.00 43.75 109 ILE A C 1
ATOM 863 O O . ILE A 1 109 ? -43.256 -10.440 -9.438 1.00 43.75 109 ILE A O 1
ATOM 867 N N . GLU A 1 110 ? -45.391 -10.763 -8.768 1.00 42.12 110 GLU A N 1
ATOM 868 C CA . GLU A 1 110 ? -45.400 -9.955 -7.558 1.00 42.12 110 GLU A CA 1
ATOM 869 C C . GLU A 1 110 ? -44.914 -10.813 -6.381 1.00 42.12 110 GLU A C 1
ATOM 871 O O . GLU A 1 110 ? -45.278 -11.979 -6.272 1.00 42.12 110 GLU A O 1
ATOM 876 N N . GLY A 1 111 ? -44.123 -10.186 -5.507 1.00 40.94 111 GLY A N 1
ATOM 877 C CA . GLY A 1 111 ? -44.179 -10.345 -4.052 1.00 40.94 111 GLY A CA 1
ATOM 878 C C . GLY A 1 111 ? -43.883 -11.712 -3.438 1.00 40.94 111 GLY A C 1
ATOM 879 O O . GLY A 1 111 ? -44.782 -12.527 -3.292 1.00 40.94 111 GLY A O 1
ATOM 880 N N . GLU A 1 112 ? -42.688 -11.855 -2.860 1.00 40.88 112 GLU A N 1
ATOM 881 C CA . GLU A 1 112 ? -42.542 -12.586 -1.595 1.00 40.88 112 GLU A CA 1
ATOM 882 C C . GLU A 1 112 ? -41.652 -11.797 -0.626 1.00 40.88 112 GLU A C 1
ATOM 884 O O . GLU A 1 112 ? -40.431 -11.698 -0.773 1.00 40.88 112 GLU A O 1
ATOM 889 N N . ASP A 1 113 ? -42.323 -11.221 0.374 1.00 46.50 113 ASP A N 1
ATOM 890 C CA . ASP A 1 113 ? -41.760 -10.801 1.649 1.00 46.50 113 ASP A CA 1
ATOM 891 C C . ASP A 1 113 ? -41.085 -11.996 2.331 1.00 46.50 113 ASP A C 1
ATOM 893 O O . ASP A 1 113 ? -41.726 -12.998 2.639 1.00 46.50 113 ASP A O 1
ATOM 897 N N . ASN A 1 114 ? -39.793 -11.867 2.633 1.00 44.75 114 ASN A N 1
ATOM 898 C CA . ASN A 1 114 ? -39.094 -12.771 3.540 1.00 44.75 114 ASN A CA 1
ATOM 899 C C . ASN A 1 114 ? -38.621 -12.002 4.774 1.00 44.75 114 ASN A C 1
ATOM 901 O O . ASN A 1 114 ? -37.458 -11.622 4.919 1.00 44.75 114 ASN A O 1
ATOM 905 N N . SER A 1 115 ? -39.559 -11.812 5.698 1.00 47.00 115 SER A N 1
ATOM 906 C CA . SER A 1 115 ? -39.311 -11.612 7.122 1.00 47.00 115 SER A CA 1
ATOM 907 C C . SER A 1 115 ? -38.621 -12.864 7.669 1.00 47.00 115 SER A C 1
ATOM 909 O O . SER A 1 115 ? -39.271 -13.856 7.996 1.00 47.00 115 SER A O 1
ATOM 911 N N . ARG A 1 116 ? -37.287 -12.840 7.775 1.00 38.69 116 ARG A N 1
ATOM 912 C CA . ARG A 1 116 ? -36.537 -13.886 8.479 1.00 38.69 116 ARG A CA 1
ATOM 913 C C . ARG A 1 116 ? -35.915 -13.340 9.752 1.00 38.69 116 ARG A C 1
ATOM 915 O O . ARG A 1 116 ? -35.095 -12.426 9.735 1.00 38.69 116 ARG A O 1
ATOM 922 N N . ALA A 1 117 ? -36.386 -13.936 10.839 1.00 38.12 117 ALA A N 1
ATOM 923 C CA . ALA A 1 117 ? -36.049 -13.670 12.216 1.00 38.12 117 ALA A CA 1
ATOM 924 C C . ALA A 1 117 ? -34.547 -13.786 12.507 1.00 38.12 117 ALA A C 1
ATOM 926 O O . ALA A 1 117 ? -33.879 -14.750 12.133 1.00 38.12 117 ALA A O 1
ATOM 927 N N . ASP A 1 118 ? -34.075 -12.754 13.197 1.00 42.72 118 ASP A N 1
ATOM 928 C CA . ASP A 1 118 ? -33.306 -12.789 14.438 1.00 42.72 118 ASP A CA 1
ATOM 929 C C . ASP A 1 118 ? -32.819 -14.173 14.904 1.00 42.72 118 ASP A C 1
ATOM 931 O O . ASP A 1 118 ? -33.593 -15.057 15.275 1.00 42.72 118 ASP A O 1
ATOM 935 N N . SER A 1 119 ? -31.500 -14.345 14.914 1.00 37.69 119 SER A N 1
ATOM 936 C CA . SER A 1 119 ? -30.797 -15.362 15.698 1.00 37.69 119 SER A CA 1
ATOM 937 C C . SER A 1 119 ? -29.371 -14.875 15.923 1.00 37.69 119 SER A C 1
ATOM 939 O O . SER A 1 119 ? -28.427 -15.267 15.240 1.00 37.69 119 SER A O 1
ATOM 941 N N . THR A 1 120 ? -29.253 -13.953 16.874 1.00 44.09 120 THR A N 1
ATOM 942 C CA . THR A 1 120 ? -27.996 -13.471 17.449 1.00 44.09 120 THR A CA 1
ATOM 943 C C . THR A 1 120 ? -27.400 -14.549 18.367 1.00 44.09 120 THR A C 1
ATOM 945 O O . THR A 1 120 ? -28.033 -14.889 19.367 1.00 44.09 120 THR A O 1
ATOM 948 N N . PRO A 1 121 ? -26.184 -15.075 18.123 1.00 44.78 121 PRO A N 1
ATOM 949 C CA . PRO A 1 121 ? -25.476 -15.870 19.117 1.00 44.78 121 PRO A CA 1
ATOM 950 C C . PRO A 1 121 ? -24.686 -14.932 20.039 1.00 44.78 121 PRO A C 1
ATOM 952 O O . PRO A 1 121 ? -23.686 -14.334 19.636 1.00 44.78 121 PRO A O 1
ATOM 955 N N . SER A 1 122 ? -25.139 -14.812 21.288 1.00 38.97 122 SER A N 1
ATOM 956 C CA . SER A 1 122 ? -24.394 -14.189 22.387 1.00 38.97 122 SER A CA 1
ATOM 957 C C . SER A 1 122 ? -23.061 -14.907 22.607 1.00 38.97 122 SER A C 1
ATOM 959 O O . SER A 1 122 ? -23.021 -16.005 23.159 1.00 38.97 122 SER A O 1
ATOM 961 N N . LEU A 1 123 ? -21.961 -14.267 22.215 1.00 42.28 123 LEU A N 1
ATOM 962 C CA . LEU A 1 123 ? -20.612 -14.646 22.628 1.00 42.28 123 LEU A CA 1
ATOM 963 C C . LEU A 1 123 ? -20.234 -13.837 23.872 1.00 42.28 123 LEU A C 1
ATOM 965 O O . LEU A 1 123 ? -20.030 -12.625 23.817 1.00 42.28 123 LEU A O 1
ATOM 969 N N . LEU A 1 124 ? -20.173 -14.541 25.002 1.00 51.81 124 LEU A N 1
ATOM 970 C CA . LEU A 1 124 ? -19.623 -14.063 26.268 1.00 51.81 124 LEU A CA 1
ATOM 971 C C . LEU A 1 124 ? -18.151 -13.636 26.096 1.00 51.81 124 LEU A C 1
ATOM 973 O O . LEU A 1 124 ? -17.400 -14.316 25.392 1.00 51.81 124 LEU A O 1
ATOM 977 N N . PRO A 1 125 ? -17.703 -12.558 26.764 1.00 56.19 125 PRO A N 1
ATOM 978 C CA . PRO A 1 125 ? -16.306 -12.153 26.734 1.00 56.19 125 PRO A CA 1
ATOM 979 C C . PRO A 1 125 ? -15.423 -13.103 27.570 1.00 56.19 125 PRO A C 1
ATOM 981 O O . PRO A 1 125 ? -15.840 -13.556 28.641 1.00 56.19 125 PRO A O 1
ATOM 984 N N . PRO A 1 126 ? -14.189 -13.398 27.121 1.00 46.81 126 PRO A N 1
ATOM 985 C CA . PRO A 1 126 ? -13.255 -14.230 27.868 1.00 46.81 126 PRO A CA 1
ATOM 986 C C . PRO A 1 126 ? -12.732 -13.530 29.132 1.00 46.81 126 PRO A C 1
ATOM 988 O O . PRO A 1 126 ? -12.442 -12.333 29.148 1.00 46.81 126 PRO A O 1
ATOM 991 N N . LYS A 1 127 ? -12.608 -14.335 30.192 1.00 41.84 127 LYS A N 1
ATOM 992 C CA . LYS A 1 127 ? -12.075 -14.002 31.519 1.00 41.84 127 LYS A CA 1
ATOM 993 C C . LYS A 1 127 ? -10.654 -13.423 31.454 1.00 41.84 127 LYS A C 1
ATOM 995 O O . LYS A 1 127 ? -9.775 -13.965 30.791 1.00 41.84 127 LYS A O 1
ATOM 1000 N N . LYS A 1 128 ? -10.457 -12.364 32.241 1.00 44.22 128 LYS A N 1
ATOM 1001 C CA . LYS A 1 128 ? -9.187 -11.737 32.632 1.00 44.22 128 LYS A CA 1
ATOM 1002 C C . LYS A 1 128 ? -8.278 -12.753 33.358 1.00 44.22 128 LYS A C 1
ATOM 1004 O O . LYS A 1 128 ? -8.768 -13.368 34.304 1.00 44.22 128 LYS A O 1
ATOM 1009 N N . PRO A 1 129 ? -6.998 -12.922 32.979 1.00 48.91 129 PRO A N 1
ATOM 1010 C CA . PRO A 1 129 ? -6.023 -13.586 33.831 1.00 48.91 129 PRO A CA 1
ATOM 1011 C C . PRO A 1 129 ? -5.470 -12.618 34.883 1.00 48.91 129 PRO A C 1
ATOM 1013 O O . PRO A 1 129 ? -5.260 -11.431 34.624 1.00 48.91 129 PRO A O 1
ATOM 1016 N N . GLU A 1 130 ? -5.312 -13.169 36.077 1.00 46.16 130 GLU A N 1
ATOM 1017 C CA . GLU A 1 130 ? -4.907 -12.541 37.328 1.00 46.16 130 GLU A CA 1
ATOM 1018 C C . GLU A 1 130 ? -3.403 -12.228 37.385 1.00 46.16 130 GLU A C 1
ATOM 1020 O O . GLU A 1 130 ? -2.590 -12.812 36.666 1.00 46.16 130 GLU A O 1
ATOM 1025 N N . ASP A 1 131 ? -3.085 -11.286 38.274 1.00 43.84 131 ASP A N 1
ATOM 1026 C CA . ASP A 1 131 ? -1.762 -10.851 38.713 1.00 43.84 131 ASP A CA 1
ATOM 1027 C C . ASP A 1 131 ? -0.835 -12.002 39.117 1.00 43.84 131 ASP A C 1
ATOM 1029 O O . ASP A 1 131 ? -1.171 -12.802 39.989 1.00 43.84 131 ASP A O 1
ATOM 1033 N N . LEU A 1 132 ? 0.397 -11.988 38.600 1.00 38.50 132 LEU A N 1
ATOM 1034 C CA . LEU A 1 132 ? 1.542 -12.633 39.237 1.00 38.50 132 LEU A CA 1
ATOM 1035 C C . LEU A 1 132 ? 2.814 -11.802 39.019 1.00 38.50 132 LEU A C 1
ATOM 1037 O O . LEU A 1 132 ? 3.265 -11.623 37.891 1.00 38.50 132 LEU A O 1
ATOM 1041 N N . GLY A 1 133 ? 3.437 -11.403 40.131 1.00 33.69 133 GLY A N 1
ATOM 1042 C CA . GLY A 1 133 ? 4.896 -11.432 40.246 1.00 33.69 133 GLY A CA 1
ATOM 1043 C C . GLY A 1 133 ? 5.628 -10.095 40.269 1.00 33.69 133 GLY A C 1
ATOM 1044 O O . GLY A 1 133 ? 6.341 -9.761 39.328 1.00 33.69 133 GLY A O 1
ATOM 1045 N N . SER A 1 134 ? 5.560 -9.400 41.406 1.00 38.62 134 SER A N 1
ATOM 1046 C CA . SER A 1 134 ? 6.626 -8.500 41.854 1.00 38.62 134 SER A CA 1
ATOM 1047 C C . SER A 1 134 ? 7.942 -9.272 42.011 1.00 38.62 134 SER A C 1
ATOM 1049 O O . SER A 1 134 ? 7.970 -10.322 42.651 1.00 38.62 134 SER A O 1
ATOM 1051 N N . SER A 1 135 ? 9.039 -8.728 41.487 1.00 38.25 135 SER A N 1
ATOM 1052 C CA . SER A 1 135 ? 10.404 -9.184 41.763 1.00 38.25 135 SER A CA 1
ATOM 1053 C C . SER A 1 135 ? 11.294 -7.961 41.934 1.00 38.25 135 SER A C 1
ATOM 1055 O O . SER A 1 135 ? 11.692 -7.322 40.961 1.00 38.25 135 SER A O 1
ATOM 1057 N N . SER A 1 136 ? 11.571 -7.649 43.195 1.00 39.72 136 SER A N 1
ATOM 1058 C CA . SER A 1 136 ? 12.551 -6.675 43.655 1.00 39.72 136 SER A CA 1
ATOM 1059 C C . SER A 1 136 ? 13.958 -7.013 43.161 1.00 39.72 136 SER A C 1
ATOM 1061 O O . SER A 1 136 ? 14.398 -8.151 43.307 1.00 39.72 136 SER A O 1
ATOM 1063 N N . ILE A 1 137 ? 14.686 -6.013 42.665 1.00 43.41 137 ILE A N 1
ATOM 1064 C CA . ILE A 1 137 ? 16.150 -5.997 42.719 1.00 43.41 137 ILE A CA 1
ATOM 1065 C C . ILE A 1 137 ? 16.556 -4.635 43.280 1.00 43.41 137 ILE A C 1
ATOM 1067 O O . ILE A 1 137 ? 16.249 -3.589 42.708 1.00 43.41 137 ILE A O 1
ATOM 1071 N N . GLU A 1 138 ? 17.166 -4.695 44.458 1.00 37.56 138 GLU A N 1
ATOM 1072 C CA . GLU A 1 138 ? 17.845 -3.611 45.158 1.00 37.56 138 GLU A CA 1
ATOM 1073 C C . GLU A 1 138 ? 19.208 -3.315 44.512 1.00 37.56 138 GLU A C 1
ATOM 1075 O O . GLU A 1 138 ? 19.851 -4.220 43.984 1.00 37.56 138 GLU A O 1
ATOM 1080 N N . GLY A 1 139 ? 19.670 -2.071 44.676 1.00 35.88 139 GLY A N 1
ATOM 1081 C CA . GLY A 1 139 ? 21.095 -1.736 44.764 1.00 35.88 139 GLY A CA 1
ATOM 1082 C C . GLY A 1 139 ? 21.728 -1.109 43.521 1.00 35.88 139 GLY A C 1
ATOM 1083 O O . GLY A 1 139 ? 21.982 -1.797 42.543 1.00 35.88 139 GLY A O 1
ATOM 1084 N N . GLU A 1 140 ? 22.003 0.198 43.591 1.00 40.03 140 GLU A N 1
ATOM 1085 C CA . GLU A 1 140 ? 23.357 0.794 43.521 1.00 40.03 140 GLU A CA 1
ATOM 1086 C C . GLU A 1 140 ? 23.288 2.276 43.112 1.00 40.03 140 GLU A C 1
ATOM 1088 O O . GLU A 1 140 ? 23.243 2.664 41.945 1.00 40.03 140 GLU A O 1
ATOM 1093 N N . ASP A 1 141 ? 23.218 3.107 44.147 1.00 44.00 141 ASP A N 1
ATOM 1094 C CA . ASP A 1 141 ? 23.987 4.323 44.402 1.00 44.00 141 ASP A CA 1
ATOM 1095 C C . ASP A 1 141 ? 24.841 4.828 43.229 1.00 44.00 141 ASP A C 1
ATOM 1097 O O . ASP A 1 141 ? 25.868 4.241 42.909 1.00 44.00 141 ASP A O 1
ATOM 1101 N N . ASN A 1 142 ? 24.495 5.993 42.669 1.00 47.59 142 ASN A N 1
ATOM 1102 C CA . ASN A 1 142 ? 25.485 6.897 42.090 1.00 47.59 142 ASN A CA 1
ATOM 1103 C C . ASN A 1 142 ? 25.037 8.359 42.186 1.00 47.59 142 ASN A C 1
ATOM 1105 O O . ASN A 1 142 ? 23.903 8.737 41.898 1.00 47.59 142 ASN A O 1
ATOM 1109 N N . SER A 1 143 ? 25.983 9.154 42.664 1.00 36.62 143 SER A N 1
ATOM 1110 C CA . SER A 1 143 ? 25.876 10.543 43.081 1.00 36.62 143 SER A CA 1
ATOM 1111 C C . SER A 1 143 ? 25.996 11.545 41.924 1.00 36.62 143 SER A C 1
ATOM 1113 O O . SER A 1 143 ? 26.534 11.234 40.866 1.00 36.62 143 SER A O 1
ATOM 1115 N N . CYS A 1 144 ? 25.575 12.782 42.216 1.00 36.03 144 CYS A N 1
ATOM 1116 C CA . CYS A 1 144 ? 25.980 14.046 41.585 1.00 36.03 144 CYS A CA 1
ATOM 1117 C C . CYS A 1 144 ? 25.559 14.311 40.126 1.00 36.03 144 CYS A C 1
ATOM 1119 O O . CYS A 1 144 ? 26.227 13.900 39.186 1.00 36.03 144 CYS A O 1
ATOM 1121 N N . ALA A 1 145 ? 24.569 15.191 39.944 1.00 35.72 145 ALA A N 1
ATOM 1122 C CA . ALA A 1 145 ? 24.819 16.561 39.472 1.00 35.72 145 ALA A CA 1
ATOM 1123 C C . ALA A 1 145 ? 23.507 17.361 39.412 1.00 35.72 145 ALA A C 1
ATOM 1125 O O . ALA A 1 145 ? 22.576 17.036 38.679 1.00 35.72 145 ALA A O 1
ATOM 1126 N N . ASP A 1 146 ? 23.478 18.430 40.199 1.00 39.81 146 ASP A N 1
ATOM 1127 C CA . ASP A 1 146 ? 22.514 19.521 40.152 1.00 39.81 146 ASP A CA 1
ATOM 1128 C C . ASP A 1 146 ? 22.659 20.277 38.821 1.00 39.81 146 ASP A C 1
ATOM 1130 O O . ASP A 1 146 ? 23.752 20.698 38.436 1.00 39.81 146 ASP A O 1
ATOM 1134 N N . SER A 1 147 ? 21.568 20.409 38.074 1.00 38.22 147 SER A N 1
ATOM 1135 C CA . SER A 1 147 ? 21.484 21.256 36.881 1.00 38.22 147 SER A CA 1
ATOM 1136 C C . SER A 1 147 ? 20.040 21.698 36.695 1.00 38.22 147 SER A C 1
ATOM 1138 O O . SER A 1 147 ? 19.297 21.196 35.856 1.00 38.22 147 SER A O 1
ATOM 1140 N N . THR A 1 148 ? 19.646 22.656 37.526 1.00 41.41 148 THR A N 1
ATOM 1141 C CA . THR A 1 148 ? 18.400 23.414 37.398 1.00 41.41 148 THR A CA 1
ATOM 1142 C C . THR A 1 148 ? 18.412 24.249 36.103 1.00 41.41 148 THR A C 1
ATOM 1144 O O . THR A 1 148 ? 19.264 25.133 35.966 1.00 41.41 148 THR A O 1
ATOM 1147 N N . PRO A 1 149 ? 17.472 24.065 35.154 1.00 40.62 149 PRO A N 1
ATOM 1148 C CA . PRO A 1 149 ? 17.339 24.961 34.011 1.00 40.62 149 PRO A CA 1
ATOM 1149 C C . PRO A 1 149 ? 16.591 26.230 34.436 1.00 40.62 149 PRO A C 1
ATOM 1151 O O . PRO A 1 149 ? 15.418 26.190 34.809 1.00 40.62 149 PRO A O 1
ATOM 1154 N N . LYS A 1 150 ? 17.273 27.378 34.371 1.00 42.41 150 LYS A N 1
ATOM 1155 C CA . LYS A 1 150 ? 16.666 28.707 34.530 1.00 42.41 150 LYS A CA 1
ATOM 1156 C C . LYS A 1 150 ? 15.621 28.942 33.435 1.00 42.41 150 LYS A C 1
ATOM 1158 O O . LYS A 1 150 ? 15.962 29.101 32.266 1.00 42.41 150 LYS A O 1
ATOM 1163 N N . ILE A 1 151 ? 14.360 29.022 33.844 1.00 38.72 151 ILE A N 1
ATOM 1164 C CA . ILE A 1 151 ? 13.245 29.529 33.043 1.00 38.72 151 ILE A CA 1
ATOM 1165 C C . ILE A 1 151 ? 13.384 31.057 32.965 1.00 38.72 151 ILE A C 1
ATOM 1167 O O . ILE A 1 151 ? 13.329 31.742 33.987 1.00 38.72 151 ILE A O 1
ATOM 1171 N N . LEU A 1 152 ? 13.593 31.588 31.758 1.00 47.50 152 LEU A N 1
ATOM 1172 C CA . LEU A 1 152 ? 13.511 33.023 31.471 1.00 47.50 152 LEU A CA 1
ATOM 1173 C C . LEU A 1 152 ? 12.037 33.439 31.280 1.00 47.50 152 LEU A C 1
ATOM 1175 O O . LEU A 1 152 ? 11.285 32.704 30.637 1.00 47.50 152 LEU A O 1
ATOM 1179 N N . PRO A 1 153 ? 11.612 34.602 31.808 1.00 56.72 153 PRO A N 1
ATOM 1180 C CA . PRO A 1 153 ? 10.247 35.098 31.658 1.00 56.72 153 PRO A CA 1
ATOM 1181 C C . PRO A 1 153 ? 9.996 35.718 30.266 1.00 56.72 153 PRO A C 1
ATOM 1183 O O . PRO A 1 153 ? 10.931 36.224 29.643 1.00 56.72 153 PRO A O 1
ATOM 1186 N N . PRO A 1 154 ? 8.738 35.722 29.783 1.00 45.84 154 PRO A N 1
ATOM 1187 C CA . PRO A 1 154 ? 8.381 36.255 28.470 1.00 45.84 154 PRO A CA 1
ATOM 1188 C C . PRO A 1 154 ? 8.415 37.792 28.420 1.00 45.84 154 PRO A C 1
ATOM 1190 O O . PRO A 1 154 ? 7.879 38.478 29.294 1.00 45.84 154 PRO A O 1
ATOM 1193 N N . GLU A 1 155 ? 9.020 38.328 27.359 1.00 40.00 155 GLU A N 1
ATOM 1194 C CA . GLU A 1 155 ? 9.054 39.758 27.046 1.00 40.00 155 GLU A CA 1
ATOM 1195 C C . GLU A 1 155 ? 7.680 40.291 26.595 1.00 40.00 155 GLU A C 1
ATOM 1197 O O . GLU A 1 155 ? 6.949 39.662 25.828 1.00 40.00 155 GLU A O 1
ATOM 1202 N N . LYS A 1 156 ? 7.347 41.499 27.068 1.00 46.88 156 LYS A N 1
ATOM 1203 C CA . LYS A 1 156 ? 6.179 42.301 26.668 1.00 46.88 156 LYS A CA 1
ATOM 1204 C C . LYS A 1 156 ? 6.256 42.727 25.190 1.00 46.88 156 LYS A C 1
ATOM 1206 O O . LYS A 1 156 ? 7.319 43.180 24.761 1.00 46.88 156 LYS A O 1
ATOM 1211 N N . PRO A 1 157 ? 5.131 42.764 24.453 1.00 44.94 157 PRO A N 1
ATOM 1212 C CA . PRO A 1 157 ? 5.068 43.459 23.175 1.00 44.94 157 PRO A CA 1
ATOM 1213 C C . PRO A 1 157 ? 5.052 44.981 23.380 1.00 44.94 157 PRO A C 1
ATOM 1215 O O . PRO A 1 157 ? 4.288 45.507 24.190 1.00 44.94 157 PRO A O 1
ATOM 1218 N N . LYS A 1 158 ? 5.920 45.676 22.639 1.00 48.50 158 LYS A N 1
ATOM 1219 C CA . LYS A 1 158 ? 5.979 47.139 22.550 1.00 48.50 158 LYS A CA 1
ATOM 1220 C C . LYS A 1 158 ? 4.950 47.654 21.545 1.00 48.50 158 LYS A C 1
ATOM 1222 O O . LYS A 1 158 ? 4.825 47.110 20.449 1.00 48.50 158 LYS A O 1
ATOM 1227 N N . ASP A 1 159 ? 4.290 48.738 21.940 1.00 48.75 159 ASP A N 1
ATOM 1228 C CA . ASP A 1 159 ? 3.542 49.668 21.098 1.00 48.75 159 ASP A CA 1
ATOM 1229 C C . ASP A 1 159 ? 4.294 50.020 19.808 1.00 48.75 159 ASP A C 1
ATOM 1231 O O . ASP A 1 159 ? 5.429 50.503 19.845 1.00 48.75 159 ASP A O 1
ATOM 1235 N N . LEU A 1 160 ? 3.616 49.869 18.671 1.00 46.38 160 LEU A N 1
ATOM 1236 C CA . LEU A 1 160 ? 3.941 50.562 17.428 1.00 46.38 160 LEU A CA 1
ATOM 1237 C C . LEU A 1 160 ? 2.675 51.262 16.944 1.00 46.38 160 LEU A C 1
ATOM 1239 O O . LEU A 1 160 ? 1.697 50.636 16.541 1.00 46.38 160 LEU A O 1
ATOM 1243 N N . GLY A 1 161 ? 2.703 52.586 17.061 1.00 37.66 161 GLY A N 1
ATOM 1244 C CA . GLY A 1 161 ? 1.608 53.462 16.692 1.00 37.66 161 GLY A CA 1
ATOM 1245 C C . GLY A 1 161 ? 1.412 53.628 15.183 1.00 37.66 161 GLY A C 1
ATOM 1246 O O . GLY A 1 161 ? 2.364 53.620 14.414 1.00 37.66 161 GLY A O 1
ATOM 1247 N N . SER A 1 162 ? 0.146 53.890 14.845 1.00 43.75 162 SER A N 1
ATOM 1248 C CA . SER A 1 162 ? -0.350 55.011 14.026 1.00 43.75 162 SER A CA 1
ATOM 1249 C C . SER A 1 162 ? 0.068 55.189 12.545 1.00 43.75 162 SER A C 1
ATOM 1251 O O . SER A 1 162 ? 1.037 54.614 12.064 1.00 43.75 162 SER A O 1
ATOM 1253 N N . PRO A 1 163 ? -0.745 55.938 11.761 1.00 48.69 163 PRO A N 1
ATOM 1254 C CA . PRO A 1 163 ? -1.197 55.494 10.445 1.00 48.69 163 PRO A CA 1
ATOM 1255 C C . PRO A 1 163 ? -0.551 56.248 9.279 1.00 48.69 163 PRO A C 1
ATOM 1257 O O . PRO A 1 163 ? -0.402 57.469 9.314 1.00 48.69 163 PRO A O 1
ATOM 1260 N N . CYS A 1 164 ? -0.313 55.548 8.169 1.00 36.03 164 CYS A N 1
ATOM 1261 C CA . CYS A 1 164 ? 0.056 56.177 6.902 1.00 36.03 164 CYS A CA 1
ATOM 1262 C C . CYS A 1 164 ? -1.079 56.067 5.876 1.00 36.03 164 CYS A C 1
ATOM 1264 O O . CYS A 1 164 ? -1.363 55.009 5.317 1.00 36.03 164 CYS A O 1
ATOM 1266 N N . LYS A 1 165 ? -1.706 57.222 5.622 1.00 45.00 165 LYS A N 1
ATOM 1267 C CA . LYS A 1 165 ? -2.441 57.548 4.395 1.00 45.00 165 LYS A CA 1
ATOM 1268 C C . LYS A 1 165 ? -1.500 57.450 3.190 1.00 45.00 165 LYS A C 1
ATOM 1270 O O . LYS A 1 165 ? -0.404 57.997 3.228 1.00 45.00 165 LYS A O 1
ATOM 1275 N N . GLY A 1 166 ? -1.984 56.876 2.091 1.00 38.91 166 GLY A N 1
ATOM 1276 C CA . GLY A 1 166 ? -1.339 56.996 0.783 1.00 38.91 166 GLY A CA 1
ATOM 1277 C C . GLY A 1 166 ? -1.819 55.943 -0.206 1.00 38.91 166 GLY A C 1
ATOM 1278 O O . GLY A 1 166 ? -1.207 54.892 -0.329 1.00 38.91 166 GLY A O 1
ATOM 1279 N N . GLN A 1 167 ? -2.914 56.218 -0.918 1.00 45.25 167 GLN A N 1
ATOM 1280 C CA . GLN A 1 167 ? -3.295 55.445 -2.102 1.00 45.25 167 GLN A CA 1
ATOM 1281 C C . GLN A 1 167 ? -2.459 55.878 -3.315 1.00 45.25 167 GLN A C 1
ATOM 1283 O O . GLN A 1 167 ? -2.467 57.066 -3.645 1.00 45.25 167 GLN A O 1
ATOM 1288 N N . PRO A 1 168 ? -1.878 54.941 -4.078 1.00 41.66 168 PRO A N 1
ATOM 1289 C CA . PRO A 1 168 ? -1.599 55.141 -5.488 1.00 41.66 168 PRO A CA 1
ATOM 1290 C C . PRO A 1 168 ? -2.671 54.452 -6.345 1.00 41.66 168 PRO A C 1
ATOM 1292 O O . PRO A 1 168 ? -2.866 53.238 -6.301 1.00 41.66 168 PRO A O 1
ATOM 1295 N N . LYS A 1 169 ? -3.357 55.255 -7.165 1.00 50.97 169 LYS A N 1
ATOM 1296 C CA . LYS A 1 169 ? -4.236 54.807 -8.252 1.00 50.97 169 LYS A CA 1
ATOM 1297 C C . LYS A 1 169 ? -3.417 54.019 -9.282 1.00 50.97 169 LYS A C 1
ATOM 1299 O O . LYS A 1 169 ? -2.753 54.623 -10.123 1.00 50.97 169 LYS A O 1
ATOM 1304 N N . PHE A 1 170 ? -3.508 52.691 -9.271 1.00 38.38 170 PHE A N 1
ATOM 1305 C CA . PHE A 1 170 ? -3.037 51.876 -10.389 1.00 38.38 170 PHE A CA 1
ATOM 1306 C C . PHE A 1 170 ? -4.117 51.789 -11.468 1.00 38.38 170 PHE A C 1
ATOM 1308 O O . PHE A 1 170 ? -5.156 51.149 -11.328 1.00 38.38 170 PHE A O 1
ATOM 1315 N N . ARG A 1 171 ? -3.850 52.502 -12.562 1.00 38.03 171 ARG A N 1
ATOM 1316 C CA . ARG A 1 171 ? -4.573 52.458 -13.832 1.00 38.03 171 ARG A CA 1
ATOM 1317 C C . ARG A 1 171 ? -4.444 51.044 -14.418 1.00 38.03 171 ARG A C 1
ATOM 1319 O O . ARG A 1 171 ? -3.350 50.661 -14.826 1.00 38.03 171 ARG A O 1
ATOM 1326 N N . LEU A 1 172 ? -5.546 50.298 -14.515 1.00 44.31 172 LEU A N 1
ATOM 1327 C CA . LEU A 1 172 ? -5.626 49.130 -15.393 1.00 44.31 172 LEU A CA 1
ATOM 1328 C C . LEU A 1 172 ? -5.468 49.603 -16.844 1.00 44.31 172 LEU A C 1
ATOM 1330 O O . LEU A 1 172 ? -6.343 50.279 -17.383 1.00 44.31 172 LEU A O 1
ATOM 1334 N N . LYS A 1 173 ? -4.344 49.257 -17.474 1.00 44.19 173 LYS A N 1
ATOM 1335 C CA . LYS A 1 173 ? -4.222 49.238 -18.932 1.00 44.19 173 LYS A CA 1
ATOM 1336 C C . LYS A 1 173 ? -4.302 47.786 -19.380 1.00 44.19 173 LYS A C 1
ATOM 1338 O O . LYS A 1 173 ? -3.403 46.996 -19.116 1.00 44.19 173 LYS A O 1
ATOM 1343 N N . SER A 1 174 ? -5.407 47.469 -20.037 1.00 47.34 174 SER A N 1
ATOM 1344 C CA . SER A 1 174 ? -5.624 46.254 -20.802 1.00 47.34 174 SER A CA 1
ATOM 1345 C C . SER A 1 174 ? -4.709 46.234 -22.028 1.00 47.34 174 SER A C 1
ATOM 1347 O O . SER A 1 174 ? -4.761 47.124 -22.874 1.00 47.34 174 SER A O 1
ATOM 1349 N N . THR A 1 175 ? -3.893 45.193 -22.152 1.00 44.84 175 THR A N 1
ATOM 1350 C CA . THR A 1 175 ? -3.343 44.754 -23.439 1.00 44.84 175 THR A CA 1
ATOM 1351 C C . THR A 1 175 ? -3.434 43.229 -23.523 1.00 44.84 175 THR A C 1
ATOM 1353 O O . THR A 1 175 ? -3.016 42.544 -22.589 1.00 44.84 175 THR A O 1
ATOM 1356 N N . PRO A 1 176 ? -3.974 42.664 -24.617 1.00 47.69 176 PRO A N 1
ATOM 1357 C CA . PRO A 1 176 ? -3.950 41.229 -24.840 1.00 47.69 176 PRO A CA 1
ATOM 1358 C C . PRO A 1 176 ? -2.590 40.878 -25.444 1.00 47.69 176 PRO A C 1
ATOM 1360 O O . PRO A 1 176 ? -2.329 41.150 -26.616 1.00 47.69 176 PRO A O 1
ATOM 1363 N N . ARG A 1 177 ? -1.683 40.312 -24.643 1.00 38.88 177 ARG A N 1
ATOM 1364 C CA . ARG A 1 177 ? -0.417 39.784 -25.160 1.00 38.88 177 ARG A CA 1
ATOM 1365 C C . ARG A 1 177 ? -0.560 38.284 -25.395 1.00 38.88 177 ARG A C 1
ATOM 1367 O O . ARG A 1 177 ? -0.578 37.482 -24.470 1.00 38.88 177 ARG A O 1
ATOM 1374 N N . ILE A 1 178 ? -0.698 37.980 -26.679 1.00 44.00 178 ILE A N 1
ATOM 1375 C CA . ILE A 1 178 ? -0.550 36.694 -27.356 1.00 44.00 178 ILE A CA 1
ATOM 1376 C C . ILE A 1 178 ? 0.466 35.802 -26.628 1.00 44.00 178 ILE A C 1
ATOM 1378 O O . ILE A 1 178 ? 1.642 36.152 -26.515 1.00 44.00 178 ILE A O 1
ATOM 1382 N N . LEU A 1 179 ? -0.003 34.641 -26.167 1.00 44.03 179 LEU A N 1
ATOM 1383 C CA . LEU A 1 179 ? 0.812 33.521 -25.703 1.00 44.03 179 LEU A CA 1
ATOM 1384 C C . LEU A 1 179 ? 1.631 32.970 -26.882 1.00 44.03 179 LEU A C 1
ATOM 1386 O O . LEU A 1 179 ? 1.248 31.990 -27.514 1.00 44.03 179 LEU A O 1
ATOM 1390 N N . ARG A 1 180 ? 2.776 33.591 -27.181 1.00 41.69 180 ARG A N 1
ATOM 1391 C CA . ARG A 1 180 ? 3.918 32.856 -27.730 1.00 41.69 180 ARG A CA 1
ATOM 1392 C C . ARG A 1 180 ? 4.636 32.240 -26.539 1.00 41.69 180 ARG A C 1
ATOM 1394 O O . ARG A 1 180 ? 5.305 32.927 -25.778 1.00 41.69 180 ARG A O 1
ATOM 1401 N N . ARG A 1 181 ? 4.372 30.954 -26.335 1.00 43.84 181 ARG A N 1
ATOM 1402 C CA . ARG A 1 181 ? 5.118 30.092 -25.428 1.00 43.84 181 ARG A CA 1
ATOM 1403 C C . ARG A 1 181 ? 6.403 29.744 -26.175 1.00 43.84 181 ARG A C 1
ATOM 1405 O O . ARG A 1 181 ? 6.339 29.003 -27.153 1.00 43.84 181 ARG A O 1
ATOM 1412 N N . ASP A 1 182 ? 7.520 30.339 -25.778 1.00 42.16 182 ASP A N 1
ATOM 1413 C CA . ASP A 1 182 ? 8.825 29.899 -26.262 1.00 42.16 182 ASP A CA 1
ATOM 1414 C C . ASP A 1 182 ? 9.022 28.427 -25.842 1.00 42.16 182 ASP A C 1
ATOM 1416 O O . ASP A 1 182 ? 8.638 28.065 -24.719 1.00 42.16 182 ASP A O 1
ATOM 1420 N N . PRO A 1 183 ? 9.540 27.545 -26.719 1.00 48.62 183 PRO A N 1
ATOM 1421 C CA . PRO A 1 183 ? 9.831 26.170 -26.350 1.00 48.62 183 PRO A CA 1
ATOM 1422 C C . PRO A 1 183 ? 10.919 26.196 -25.279 1.00 48.62 183 PRO A C 1
ATOM 1424 O O . PRO A 1 183 ? 12.044 26.622 -25.527 1.00 48.62 183 PRO A O 1
ATOM 1427 N N . VAL A 1 184 ? 10.574 25.775 -24.066 1.00 46.06 184 VAL A N 1
ATOM 1428 C CA . VAL A 1 184 ? 11.554 25.564 -23.004 1.00 46.06 184 VAL A CA 1
ATOM 1429 C C . VAL A 1 184 ? 12.374 24.336 -23.398 1.00 46.06 184 VAL A C 1
ATOM 1431 O O . VAL A 1 184 ? 11.966 23.201 -23.161 1.00 46.06 184 VAL A O 1
ATOM 1434 N N . GLU A 1 185 ? 13.526 24.572 -24.025 1.00 44.75 185 GLU A N 1
ATOM 1435 C CA . GLU A 1 185 ? 14.609 23.606 -24.212 1.00 44.75 185 GLU A CA 1
ATOM 1436 C C . GLU A 1 185 ? 15.258 23.295 -22.853 1.00 44.75 185 GLU A C 1
ATOM 1438 O O . GLU A 1 185 ? 16.365 23.712 -22.542 1.00 44.75 185 GLU A O 1
ATOM 1443 N N . ASN A 1 186 ? 14.540 22.567 -22.001 1.00 50.16 186 ASN A N 1
ATOM 1444 C CA . ASN A 1 186 ? 15.146 21.771 -20.939 1.00 50.16 186 ASN A CA 1
ATOM 1445 C C . ASN A 1 186 ? 14.764 20.319 -21.204 1.00 50.16 186 ASN A C 1
ATOM 1447 O O . ASN A 1 186 ? 13.891 19.747 -20.555 1.00 50.16 186 ASN A O 1
ATOM 1451 N N . ALA A 1 187 ? 15.416 19.737 -22.212 1.00 47.16 187 ALA A N 1
ATOM 1452 C CA . ALA A 1 187 ? 15.392 18.310 -22.502 1.00 47.16 187 ALA A CA 1
ATOM 1453 C C . ALA A 1 187 ? 16.229 17.556 -21.452 1.00 47.16 187 ALA A C 1
ATOM 1455 O O . ALA A 1 187 ? 17.245 16.937 -21.752 1.00 47.16 187 ALA A O 1
ATOM 1456 N N . GLY A 1 188 ? 15.806 17.642 -20.190 1.00 47.28 188 GLY A N 1
ATOM 1457 C CA . GLY A 1 188 ? 16.164 16.665 -19.177 1.00 47.28 188 GLY A CA 1
ATOM 1458 C C . GLY A 1 188 ? 15.390 15.399 -19.493 1.00 47.28 188 GLY A C 1
ATOM 1459 O O . GLY A 1 188 ? 14.248 15.277 -19.068 1.00 47.28 188 GLY A O 1
ATOM 1460 N N . ASP A 1 189 ? 15.993 14.551 -20.325 1.00 48.84 189 ASP A N 1
ATOM 1461 C CA . ASP A 1 189 ? 15.694 13.133 -20.530 1.00 48.84 189 ASP A CA 1
ATOM 1462 C C . ASP A 1 189 ? 14.235 12.770 -20.202 1.00 48.84 189 ASP A C 1
ATOM 1464 O O . ASP A 1 189 ? 13.921 12.142 -19.186 1.00 48.84 189 ASP A O 1
ATOM 1468 N N . VAL A 1 190 ? 13.306 13.252 -21.040 1.00 54.59 190 VAL A N 1
ATOM 1469 C CA . VAL A 1 190 ? 11.923 12.777 -21.015 1.00 54.59 190 VAL A CA 1
ATOM 1470 C C . VAL A 1 190 ? 12.022 11.327 -21.446 1.00 54.59 190 VAL A C 1
ATOM 1472 O O . VAL A 1 190 ? 12.086 11.032 -22.639 1.00 54.59 190 VAL A O 1
ATOM 1475 N N . ILE A 1 191 ? 12.117 10.442 -20.454 1.00 54.38 191 ILE A N 1
ATOM 1476 C CA . ILE A 1 191 ? 12.079 8.995 -20.613 1.00 54.38 191 ILE A CA 1
ATOM 1477 C C . ILE A 1 191 ? 10.747 8.714 -21.277 1.00 54.38 191 ILE A C 1
ATOM 1479 O O . ILE A 1 191 ? 9.719 8.642 -20.614 1.00 54.38 191 ILE A O 1
ATOM 1483 N N . THR A 1 192 ? 10.765 8.677 -22.603 1.00 51.62 192 THR A N 1
ATOM 1484 C CA . THR A 1 192 ? 9.624 8.337 -23.429 1.00 51.62 192 THR A CA 1
ATOM 1485 C C . THR A 1 192 ? 9.513 6.824 -23.309 1.00 51.62 192 THR A C 1
ATOM 1487 O O . THR A 1 192 ? 10.409 6.105 -23.756 1.00 51.62 192 THR A O 1
ATOM 1490 N N . PRO A 1 193 ? 8.494 6.314 -22.599 1.00 56.31 193 PRO A N 1
ATOM 1491 C CA . PRO A 1 193 ? 8.402 4.888 -22.339 1.00 56.31 193 PRO A CA 1
ATOM 1492 C C . PRO A 1 193 ? 8.305 4.128 -23.662 1.00 56.31 193 PRO A C 1
ATOM 1494 O O . PRO A 1 193 ? 7.743 4.638 -24.634 1.00 56.31 193 PRO A O 1
ATOM 1497 N N . ASN A 1 194 ? 8.842 2.908 -23.702 1.00 64.19 194 ASN A N 1
ATOM 1498 C CA . ASN A 1 194 ? 8.791 2.064 -24.893 1.00 64.19 194 ASN A CA 1
ATOM 1499 C C . ASN A 1 194 ? 7.318 1.827 -25.307 1.00 64.19 194 ASN A C 1
ATOM 1501 O O . ASN A 1 194 ? 6.589 1.160 -24.565 1.00 64.19 194 ASN A O 1
ATOM 1505 N N . PRO A 1 195 ? 6.870 2.330 -26.476 1.00 69.81 195 PRO A N 1
ATOM 1506 C CA . PRO A 1 195 ? 5.460 2.333 -26.875 1.00 69.81 195 PRO A CA 1
ATOM 1507 C C . PRO A 1 195 ? 4.856 0.930 -27.022 1.00 69.81 195 PRO A C 1
ATOM 1509 O O . PRO A 1 195 ? 3.644 0.770 -26.916 1.00 69.81 195 PRO A O 1
ATOM 1512 N N . SER A 1 196 ? 5.681 -0.106 -27.199 1.00 76.94 196 SER A N 1
ATOM 1513 C CA . SER A 1 196 ? 5.209 -1.488 -27.368 1.00 76.94 196 SER A CA 1
ATOM 1514 C C . SER A 1 196 ? 4.609 -2.118 -26.101 1.00 76.94 196 SER A C 1
ATOM 1516 O O . SER A 1 196 ? 3.835 -3.066 -26.210 1.00 76.94 196 SER A O 1
ATOM 1518 N N . ILE A 1 197 ? 4.921 -1.596 -24.907 1.00 78.31 197 ILE A N 1
ATOM 1519 C CA . ILE A 1 197 ? 4.520 -2.202 -23.619 1.00 78.31 197 ILE A CA 1
ATOM 1520 C C . ILE A 1 197 ? 3.270 -1.524 -23.020 1.00 78.31 197 ILE A C 1
ATOM 1522 O O . ILE A 1 197 ? 2.632 -2.059 -22.115 1.00 78.31 197 ILE A O 1
ATOM 1526 N N . TYR A 1 198 ? 2.860 -0.374 -23.561 1.00 84.62 198 TYR A N 1
ATOM 1527 C CA . TYR A 1 198 ? 1.720 0.406 -23.061 1.00 84.62 198 TYR A CA 1
ATOM 1528 C C . TYR A 1 198 ? 0.398 -0.355 -23.000 1.00 84.62 198 TYR A C 1
ATOM 1530 O O . TYR A 1 198 ? -0.270 -0.239 -21.973 1.00 84.62 198 TYR A O 1
ATOM 1538 N N . PRO A 1 199 ? 0.014 -1.161 -24.013 1.00 90.00 199 PRO A N 1
ATOM 1539 C CA . PRO A 1 199 ? -1.266 -1.864 -23.972 1.00 90.00 199 PRO A CA 1
ATOM 1540 C C . PRO A 1 199 ? -1.386 -2.830 -22.785 1.00 90.00 199 PRO A C 1
ATOM 1542 O O . PRO A 1 199 ? -2.489 -3.099 -22.312 1.00 90.00 199 PRO A O 1
ATOM 1545 N N . LEU A 1 200 ? -0.259 -3.356 -22.288 1.00 90.31 200 LEU A N 1
ATOM 1546 C CA . LEU A 1 200 ? -0.244 -4.212 -21.101 1.00 90.31 200 LEU A CA 1
ATOM 1547 C C . LEU A 1 200 ? -0.496 -3.392 -19.833 1.00 90.31 200 LEU A C 1
ATOM 1549 O O . LEU A 1 200 ? -1.372 -3.743 -19.049 1.00 90.31 200 LEU A O 1
ATOM 1553 N N . PHE A 1 201 ? 0.214 -2.275 -19.663 1.00 92.44 201 PHE A N 1
ATOM 1554 C CA . PHE A 1 201 ? 0.050 -1.399 -18.497 1.00 92.44 201 PHE A CA 1
ATOM 1555 C C . PHE A 1 201 ? -1.339 -0.757 -18.448 1.00 92.44 201 PHE A C 1
ATOM 1557 O O . PHE A 1 201 ? -1.916 -0.602 -17.374 1.00 92.44 201 PHE A O 1
ATOM 1564 N N . GLU A 1 202 ? -1.899 -0.429 -19.610 1.00 92.62 202 GLU A N 1
ATOM 1565 C CA . GLU A 1 202 ? -3.256 0.092 -19.731 1.00 92.62 202 GLU A CA 1
ATOM 1566 C C . GLU A 1 202 ? -4.297 -0.948 -19.320 1.00 92.62 202 GLU A C 1
ATOM 1568 O O . GLU A 1 202 ? -5.189 -0.637 -18.534 1.00 92.62 202 GLU A O 1
ATOM 1573 N N . ARG A 1 203 ? -4.148 -2.205 -19.758 1.00 94.06 203 ARG A N 1
ATOM 1574 C CA . ARG A 1 203 ? -5.034 -3.298 -19.336 1.00 94.06 203 ARG A CA 1
ATOM 1575 C C . ARG A 1 203 ? -4.956 -3.551 -17.830 1.00 94.06 203 ARG A C 1
ATOM 1577 O O . ARG A 1 203 ? -5.988 -3.763 -17.197 1.00 94.06 203 ARG A O 1
ATOM 1584 N N . GLU A 1 204 ? -3.755 -3.531 -17.257 1.00 94.38 204 GLU A N 1
ATOM 1585 C CA . GLU A 1 204 ? -3.563 -3.672 -15.810 1.00 94.38 204 GLU A CA 1
ATOM 1586 C C . GLU A 1 204 ? -4.240 -2.529 -15.040 1.00 94.38 204 GLU A C 1
ATOM 1588 O O . GLU A 1 204 ? -4.983 -2.783 -14.092 1.00 94.38 204 GLU A O 1
ATOM 1593 N N . LEU A 1 205 ? -4.044 -1.277 -15.474 1.00 95.06 205 LEU A N 1
ATOM 1594 C CA . LEU A 1 205 ? -4.701 -0.124 -14.862 1.00 95.06 205 LEU A CA 1
ATOM 1595 C C . LEU A 1 205 ? -6.225 -0.217 -14.993 1.00 95.06 205 LEU A C 1
ATOM 1597 O O . LEU A 1 205 ? -6.922 0.002 -14.007 1.00 95.06 205 LEU A O 1
ATOM 1601 N N . GLN A 1 206 ? -6.748 -0.580 -16.164 1.00 96.06 206 GLN A N 1
ATOM 1602 C CA . GLN A 1 206 ? -8.188 -0.737 -16.362 1.00 96.06 206 GLN A CA 1
ATOM 1603 C C . GLN A 1 206 ? -8.763 -1.799 -15.419 1.00 96.06 206 GLN A C 1
ATOM 1605 O O . GLN A 1 206 ? -9.758 -1.552 -14.743 1.00 96.06 206 GLN A O 1
ATOM 1610 N N . SER A 1 207 ? -8.075 -2.935 -15.271 1.00 96.50 207 SER A N 1
ATOM 1611 C CA . SER A 1 207 ? -8.475 -3.973 -14.321 1.00 96.50 207 SER A CA 1
ATOM 1612 C C . SER A 1 207 ? -8.475 -3.491 -12.866 1.00 96.50 207 SER A C 1
ATOM 1614 O O . SER A 1 207 ? -9.252 -4.012 -12.068 1.00 96.50 207 SER A O 1
ATOM 1616 N N . LEU A 1 208 ? -7.628 -2.528 -12.488 1.00 96.69 208 LEU A N 1
ATOM 1617 C CA . LEU A 1 208 ? -7.681 -1.888 -11.167 1.00 96.69 208 LEU A CA 1
ATOM 1618 C C . LEU A 1 208 ? -8.868 -0.930 -11.049 1.00 96.69 208 LEU A C 1
ATOM 1620 O O . LEU A 1 208 ? -9.557 -0.933 -10.031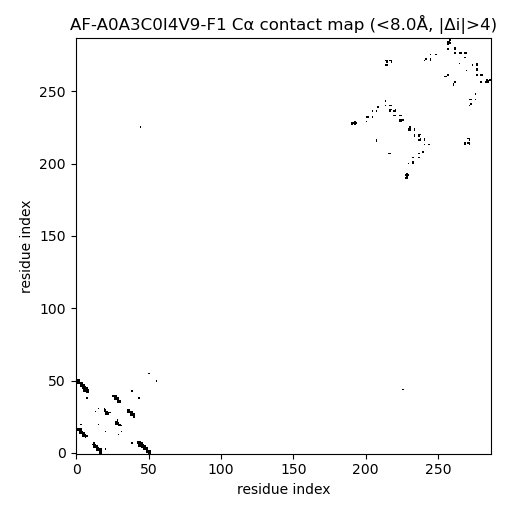 1.00 96.69 208 LEU A O 1
ATOM 1624 N N . LEU A 1 209 ? -9.126 -0.131 -12.087 1.00 96.50 209 LEU A N 1
ATOM 1625 C CA . LEU A 1 209 ? -10.249 0.809 -12.134 1.00 96.50 209 LEU A CA 1
ATOM 1626 C C . LEU A 1 209 ? -11.601 0.100 -12.001 1.00 96.50 209 LEU A C 1
ATOM 1628 O O . LEU A 1 209 ? -12.473 0.598 -11.288 1.00 96.50 209 LEU A O 1
ATOM 1632 N N . ASP A 1 210 ? -11.740 -1.078 -12.602 1.00 96.75 210 ASP A N 1
ATOM 1633 C CA . ASP A 1 210 ? -12.973 -1.870 -12.570 1.00 96.75 210 ASP A CA 1
ATOM 1634 C C . ASP A 1 210 ? -13.242 -2.521 -11.199 1.00 96.75 210 ASP A C 1
ATOM 1636 O O . ASP A 1 210 ? -14.366 -2.934 -10.905 1.00 96.75 210 ASP A O 1
ATOM 1640 N N . GLN A 1 211 ? -12.237 -2.607 -10.321 1.00 94.00 211 GLN A N 1
ATOM 1641 C CA . GLN A 1 211 ? -12.413 -3.166 -8.980 1.00 94.00 211 GLN A CA 1
ATOM 1642 C C . GLN A 1 211 ? -13.134 -2.185 -8.059 1.00 94.00 211 GLN A C 1
ATOM 1644 O O . GLN A 1 211 ? -12.907 -0.980 -8.110 1.00 94.00 211 GLN A O 1
ATOM 1649 N N . ALA A 1 212 ? -13.951 -2.699 -7.138 1.00 93.38 212 ALA A N 1
ATOM 1650 C CA . ALA A 1 212 ? -14.601 -1.884 -6.107 1.00 93.38 212 ALA A CA 1
ATOM 1651 C C . ALA A 1 212 ? -13.660 -1.528 -4.937 1.00 93.38 212 ALA A C 1
ATOM 1653 O O . ALA A 1 212 ? -13.828 -0.495 -4.286 1.00 93.38 212 ALA A O 1
ATOM 1654 N N . PHE A 1 213 ? -12.664 -2.373 -4.662 1.00 93.25 213 PHE A N 1
ATOM 1655 C CA . PHE A 1 213 ? -11.758 -2.232 -3.520 1.00 93.25 213 PHE A CA 1
ATOM 1656 C C . PHE A 1 213 ? -10.630 -1.226 -3.788 1.00 93.25 213 PHE A C 1
ATOM 1658 O O . PHE A 1 213 ? -10.234 -1.009 -4.931 1.00 93.25 213 PHE A O 1
ATOM 1665 N N . ILE A 1 214 ? -10.102 -0.605 -2.726 1.00 96.44 214 ILE A N 1
ATOM 1666 C CA . ILE A 1 214 ? -9.037 0.414 -2.829 1.00 96.44 214 ILE A CA 1
ATOM 1667 C C . ILE A 1 214 ? -7.642 -0.179 -2.605 1.00 96.44 214 ILE A C 1
ATOM 1669 O O . ILE A 1 214 ? -6.682 0.277 -3.220 1.00 96.44 214 ILE A O 1
ATOM 1673 N N . ASP A 1 215 ? -7.521 -1.222 -1.783 1.00 96.50 215 ASP A N 1
ATOM 1674 C CA . ASP A 1 215 ? -6.236 -1.867 -1.468 1.00 96.50 215 ASP A CA 1
ATOM 1675 C C . ASP A 1 215 ? -5.404 -2.290 -2.686 1.00 96.50 215 ASP A C 1
ATOM 1677 O O . ASP A 1 215 ? -4.193 -2.043 -2.666 1.00 96.50 215 ASP A O 1
ATOM 1681 N N . PRO A 1 216 ? -6.004 -2.804 -3.776 1.00 97.50 216 PRO A N 1
ATOM 1682 C CA . PRO A 1 216 ? -5.270 -3.102 -5.004 1.00 97.50 216 PRO A CA 1
ATOM 1683 C C . PRO A 1 216 ? -4.522 -1.892 -5.583 1.00 97.50 216 PRO A C 1
ATOM 1685 O O . PRO A 1 216 ? -3.407 -2.042 -6.079 1.00 97.50 216 PRO A O 1
ATOM 1688 N N . PHE A 1 217 ? -5.066 -0.674 -5.464 1.00 97.50 217 PHE A N 1
ATOM 1689 C CA . PHE A 1 217 ? -4.364 0.537 -5.902 1.00 97.50 217 PHE A CA 1
ATOM 1690 C C . PHE A 1 217 ? -3.128 0.800 -5.053 1.00 97.50 217 PHE A C 1
ATOM 1692 O O . PHE A 1 217 ? -2.070 1.116 -5.589 1.00 97.50 217 PHE A O 1
ATOM 1699 N N . THR A 1 218 ? -3.240 0.662 -3.731 1.00 97.75 218 THR A N 1
ATOM 1700 C CA . THR A 1 218 ? -2.103 0.860 -2.824 1.00 97.75 218 THR A CA 1
ATOM 1701 C C . THR A 1 218 ? -0.994 -0.147 -3.116 1.00 97.75 218 THR A C 1
ATOM 1703 O O . THR A 1 218 ? 0.165 0.252 -3.216 1.00 97.75 218 THR A O 1
ATOM 1706 N N . GLN A 1 219 ? -1.344 -1.416 -3.346 1.00 97.50 219 GLN A N 1
ATOM 1707 C CA . GLN A 1 219 ? -0.380 -2.448 -3.740 1.00 97.50 219 GLN A CA 1
ATOM 1708 C C . GLN A 1 219 ? 0.300 -2.108 -5.070 1.00 97.50 219 GLN A C 1
ATOM 1710 O O . GLN A 1 219 ? 1.527 -2.091 -5.139 1.00 97.50 219 GLN A O 1
ATOM 1715 N N . TYR A 1 220 ? -0.479 -1.756 -6.098 1.00 97.25 220 TYR A N 1
ATOM 1716 C CA . TYR A 1 220 ? 0.049 -1.386 -7.412 1.00 97.25 220 TYR A CA 1
ATOM 1717 C C . TYR A 1 220 ? 1.005 -0.188 -7.339 1.00 97.25 220 TYR A C 1
ATOM 1719 O O . TYR A 1 220 ? 2.088 -0.203 -7.923 1.00 97.25 220 TYR A O 1
ATOM 1727 N N . ILE A 1 221 ? 0.636 0.849 -6.582 1.00 97.62 221 ILE A N 1
ATOM 1728 C CA . ILE A 1 221 ? 1.474 2.037 -6.395 1.00 97.62 221 ILE A CA 1
ATOM 1729 C C . ILE A 1 221 ? 2.789 1.657 -5.713 1.00 97.62 221 ILE A C 1
ATOM 1731 O O . ILE A 1 221 ? 3.845 2.039 -6.206 1.00 97.62 221 ILE A O 1
ATOM 1735 N N . LEU A 1 222 ? 2.747 0.899 -4.613 1.00 96.38 222 LEU A N 1
ATOM 1736 C CA . LEU A 1 222 ? 3.958 0.497 -3.891 1.00 96.38 222 LEU A CA 1
ATOM 1737 C C . LEU A 1 222 ? 4.875 -0.374 -4.749 1.00 96.38 222 LEU A C 1
ATOM 1739 O O . LEU A 1 222 ? 6.089 -0.187 -4.728 1.00 96.38 222 LEU A O 1
ATOM 1743 N N . GLN A 1 223 ? 4.295 -1.281 -5.533 1.00 97.06 223 GLN A N 1
ATOM 1744 C CA . GLN A 1 223 ? 5.046 -2.182 -6.395 1.00 97.06 223 GLN A CA 1
ATOM 1745 C C . GLN A 1 223 ? 5.757 -1.447 -7.540 1.00 97.06 223 GLN A C 1
ATOM 1747 O O . GLN A 1 223 ? 6.882 -1.807 -7.883 1.00 97.06 223 GLN A O 1
ATOM 1752 N N . TYR A 1 224 ? 5.130 -0.420 -8.124 1.00 96.31 224 TYR A N 1
ATOM 1753 C CA . TYR A 1 224 ? 5.615 0.203 -9.363 1.00 96.31 224 TYR A CA 1
ATOM 1754 C C . TYR A 1 224 ? 6.044 1.671 -9.238 1.00 96.31 224 TYR A C 1
ATOM 1756 O O . TYR A 1 224 ? 6.457 2.261 -10.232 1.00 96.31 224 TYR A O 1
ATOM 1764 N N . GLN A 1 225 ? 6.016 2.284 -8.050 1.00 94.12 225 GLN A N 1
ATOM 1765 C CA . GLN A 1 225 ? 6.377 3.703 -7.866 1.00 94.12 225 GLN A CA 1
ATOM 1766 C C . GLN A 1 225 ? 7.797 4.088 -8.312 1.00 94.12 225 GLN A C 1
ATOM 1768 O O . GLN A 1 225 ? 8.034 5.263 -8.586 1.00 94.12 225 GLN A O 1
ATOM 1773 N N . GLY A 1 226 ? 8.728 3.133 -8.391 1.00 90.69 226 GLY A N 1
ATOM 1774 C CA . GLY A 1 226 ? 10.085 3.350 -8.908 1.00 90.69 226 GLY A CA 1
ATOM 1775 C C . GLY A 1 226 ? 10.255 3.058 -10.404 1.00 90.69 226 GLY A C 1
ATOM 1776 O O . GLY A 1 226 ? 11.316 3.341 -10.961 1.00 90.69 226 GLY A O 1
ATOM 1777 N N . ASP A 1 227 ? 9.242 2.490 -11.065 1.00 90.88 227 ASP A N 1
ATOM 1778 C CA . ASP A 1 227 ? 9.318 2.124 -12.477 1.00 90.88 227 ASP A CA 1
ATOM 1779 C C . ASP A 1 227 ? 8.998 3.332 -13.366 1.00 90.88 227 ASP A C 1
ATOM 1781 O O . ASP A 1 227 ? 7.849 3.753 -13.531 1.00 90.88 227 ASP A O 1
ATOM 1785 N N . LYS A 1 228 ? 10.051 3.870 -13.985 1.00 89.38 228 LYS A N 1
ATOM 1786 C CA . LYS A 1 228 ? 9.989 5.008 -14.908 1.00 89.38 228 LYS A CA 1
ATOM 1787 C C . LYS A 1 228 ? 9.072 4.750 -16.107 1.00 89.38 228 LYS A C 1
ATOM 1789 O O . LYS A 1 228 ? 8.400 5.677 -16.549 1.00 89.38 228 LYS A O 1
ATOM 1794 N N . ASN A 1 229 ? 8.976 3.510 -16.594 1.00 88.00 229 ASN A N 1
ATOM 1795 C CA . ASN A 1 229 ? 8.102 3.173 -17.722 1.00 88.00 229 ASN A CA 1
ATOM 1796 C C . ASN A 1 229 ? 6.619 3.165 -17.329 1.00 88.00 229 ASN A C 1
ATOM 1798 O O . ASN A 1 229 ? 5.751 3.326 -18.185 1.00 88.00 229 ASN A O 1
ATOM 1802 N N . ARG A 1 230 ? 6.324 2.993 -16.035 1.00 93.19 230 ARG A N 1
ATOM 1803 C CA . ARG A 1 230 ? 4.965 2.953 -15.478 1.00 93.19 230 ARG A CA 1
ATOM 1804 C C . ARG A 1 230 ? 4.563 4.243 -14.770 1.00 93.19 230 ARG A C 1
ATOM 1806 O O . ARG A 1 230 ? 3.438 4.323 -14.280 1.00 93.19 230 ARG A O 1
ATOM 1813 N N . ALA A 1 231 ? 5.430 5.256 -14.739 1.00 88.69 231 ALA A N 1
ATOM 1814 C CA . ALA A 1 231 ? 5.228 6.478 -13.961 1.00 88.69 231 ALA A CA 1
ATOM 1815 C C . ALA A 1 231 ? 3.854 7.129 -14.207 1.00 88.69 231 ALA A C 1
ATOM 1817 O O . ALA A 1 231 ? 3.167 7.504 -13.256 1.00 88.69 231 ALA A O 1
ATOM 1818 N N . TRP A 1 232 ? 3.412 7.192 -15.468 1.00 91.38 232 TRP A N 1
ATOM 1819 C CA . TRP A 1 232 ? 2.092 7.725 -15.815 1.00 91.38 232 TRP A CA 1
ATOM 1820 C C . TRP A 1 232 ? 0.943 6.878 -15.242 1.00 91.38 232 TRP A C 1
ATOM 1822 O O . TRP A 1 232 ? 0.047 7.421 -14.600 1.00 91.38 232 TRP A O 1
ATOM 1832 N N . PHE A 1 233 ? 0.989 5.550 -15.390 1.00 94.69 233 PHE A N 1
ATOM 1833 C CA . PHE A 1 233 ? -0.044 4.636 -14.881 1.00 94.69 233 PHE A CA 1
ATOM 1834 C C . PHE A 1 233 ? -0.102 4.620 -13.350 1.00 94.69 233 PHE A C 1
ATOM 1836 O O . PHE A 1 233 ? -1.184 4.608 -12.766 1.00 94.69 233 PHE A O 1
ATOM 1843 N N . VAL A 1 234 ? 1.056 4.671 -12.685 1.00 96.06 234 VAL A N 1
ATOM 1844 C CA . VAL A 1 234 ? 1.134 4.812 -11.224 1.00 96.06 234 VAL A CA 1
ATOM 1845 C C . VAL A 1 234 ? 0.497 6.124 -10.77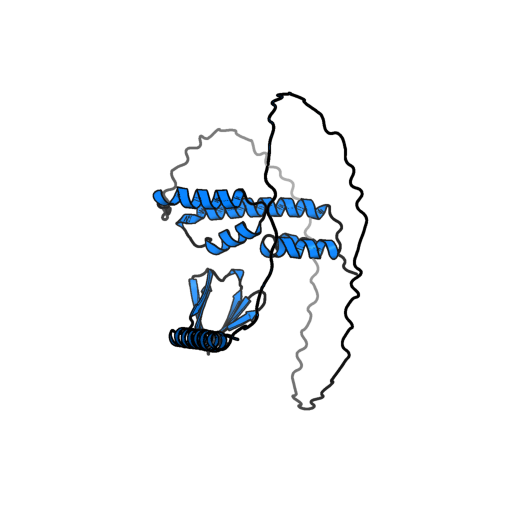8 1.00 96.06 234 VAL A C 1
ATOM 1847 O O . VAL A 1 234 ? -0.219 6.144 -9.777 1.00 96.06 234 VAL A O 1
ATOM 1850 N N . GLN A 1 235 ? 0.713 7.213 -11.518 1.00 94.06 235 GLN A N 1
ATOM 1851 C CA . GLN A 1 235 ? 0.082 8.489 -11.205 1.00 94.06 235 GLN A CA 1
ATOM 1852 C C . GLN A 1 235 ? -1.444 8.424 -11.355 1.00 94.06 235 GLN A C 1
ATOM 1854 O O . GLN A 1 235 ? -2.149 8.910 -10.473 1.00 94.06 235 GLN A O 1
ATOM 1859 N N . GLN A 1 236 ? -1.962 7.765 -12.398 1.00 95.75 236 GLN A N 1
ATOM 1860 C CA . GLN A 1 236 ? -3.407 7.537 -12.542 1.00 95.75 236 GLN A CA 1
ATOM 1861 C C . GLN A 1 236 ? -3.975 6.715 -11.374 1.00 95.75 236 GLN A C 1
ATOM 1863 O O . GLN A 1 236 ? -4.989 7.092 -10.784 1.00 95.75 236 GLN A O 1
ATOM 1868 N N . ALA A 1 237 ? -3.288 5.640 -10.975 1.00 97.25 237 ALA A N 1
ATOM 1869 C CA . ALA A 1 237 ? -3.680 4.825 -9.827 1.00 97.25 237 ALA A CA 1
ATOM 1870 C C . ALA A 1 237 ? -3.701 5.634 -8.515 1.00 97.25 237 ALA A C 1
ATOM 1872 O O . ALA A 1 237 ? -4.629 5.486 -7.718 1.00 97.25 237 ALA A O 1
ATOM 1873 N N . LYS A 1 238 ? -2.721 6.527 -8.295 1.00 97.12 238 LYS A N 1
ATOM 1874 C CA . LYS A 1 238 ? -2.700 7.449 -7.141 1.00 97.12 238 LYS A CA 1
ATOM 1875 C C . LYS A 1 238 ? -3.919 8.366 -7.134 1.00 97.12 238 LYS A C 1
ATOM 1877 O O . LYS A 1 238 ? -4.596 8.449 -6.112 1.00 97.12 238 LYS A O 1
ATOM 1882 N N . THR A 1 239 ? -4.216 9.005 -8.265 1.00 96.50 239 THR A N 1
ATOM 1883 C CA . THR A 1 239 ? -5.353 9.925 -8.395 1.00 96.50 239 THR A CA 1
ATOM 1884 C C . THR A 1 239 ? -6.686 9.228 -8.126 1.00 96.50 239 THR A C 1
ATOM 1886 O O . THR A 1 239 ? -7.501 9.746 -7.361 1.00 96.50 239 THR A O 1
ATOM 1889 N N . GLU A 1 240 ? -6.912 8.036 -8.685 1.00 97.88 240 GLU A N 1
ATOM 1890 C CA . GLU A 1 240 ? -8.154 7.299 -8.422 1.00 97.88 240 GLU A CA 1
ATOM 1891 C C . GLU A 1 240 ? -8.235 6.830 -6.960 1.00 97.88 240 GLU A C 1
ATOM 1893 O O . GLU A 1 240 ? -9.283 6.980 -6.326 1.00 97.88 240 GLU A O 1
ATOM 1898 N N . ARG A 1 241 ? -7.128 6.347 -6.374 1.00 97.94 241 ARG A N 1
ATOM 1899 C CA . ARG A 1 241 ? -7.073 5.994 -4.946 1.00 97.94 241 ARG A CA 1
ATOM 1900 C C . ARG A 1 241 ? -7.475 7.176 -4.064 1.00 97.94 241 ARG A C 1
ATOM 1902 O O . ARG A 1 241 ? -8.317 7.026 -3.182 1.00 97.94 241 ARG A O 1
ATOM 1909 N N . GLU A 1 242 ? -6.901 8.351 -4.305 1.00 97.38 242 GLU A N 1
ATOM 1910 C CA . GLU A 1 242 ? -7.187 9.571 -3.542 1.00 97.38 242 GLU A CA 1
ATOM 1911 C C . GLU A 1 242 ? -8.646 10.006 -3.676 1.00 97.38 242 GLU A C 1
ATOM 1913 O O . GLU A 1 242 ? -9.292 10.309 -2.671 1.00 97.38 242 GLU A O 1
ATOM 1918 N N . LYS A 1 243 ? -9.202 9.960 -4.890 1.00 97.94 243 LYS A N 1
ATOM 1919 C CA . LYS A 1 243 ? -10.620 10.242 -5.145 1.00 97.94 243 LYS A CA 1
ATOM 1920 C C . LYS A 1 243 ? -11.538 9.300 -4.364 1.00 97.94 243 LYS A C 1
ATOM 1922 O O . LYS A 1 243 ? -12.507 9.751 -3.750 1.00 97.94 243 LYS A O 1
ATOM 1927 N N . ARG A 1 244 ? -11.239 7.998 -4.347 1.00 97.81 244 ARG A N 1
ATOM 1928 C CA . ARG A 1 244 ? -12.030 7.013 -3.593 1.00 97.81 244 ARG A CA 1
ATOM 1929 C C . ARG A 1 244 ? -11.881 7.192 -2.085 1.00 97.81 244 ARG A C 1
ATOM 1931 O O . ARG A 1 244 ? -12.886 7.154 -1.378 1.00 97.81 244 ARG A O 1
ATOM 1938 N N . CYS A 1 245 ? -10.671 7.473 -1.599 1.00 97.69 245 CYS A N 1
ATOM 1939 C CA . CYS A 1 245 ? -10.446 7.858 -0.207 1.00 97.69 245 CYS A CA 1
ATOM 1940 C C . CYS A 1 245 ? -11.294 9.090 0.164 1.00 97.69 245 CYS A C 1
ATOM 1942 O O . CYS A 1 245 ? -12.009 9.055 1.161 1.00 97.69 245 CYS A O 1
ATOM 1944 N N . ALA A 1 246 ? -11.312 10.146 -0.653 1.00 97.19 246 ALA A N 1
ATOM 1945 C CA . ALA A 1 246 ? -12.124 11.336 -0.382 1.00 97.19 246 ALA A CA 1
ATOM 1946 C C . ALA A 1 246 ? -13.633 11.026 -0.295 1.00 97.19 246 ALA A C 1
ATOM 1948 O O . ALA A 1 246 ? -14.326 11.552 0.576 1.00 97.19 246 ALA A O 1
ATOM 1949 N N . ASN A 1 247 ? -14.147 10.131 -1.145 1.00 97.06 247 ASN A N 1
ATOM 1950 C CA . ASN A 1 247 ? -15.539 9.672 -1.069 1.00 97.06 247 ASN A CA 1
ATOM 1951 C C . ASN A 1 247 ? -15.817 8.926 0.252 1.00 97.06 247 ASN A C 1
ATOM 1953 O O . ASN A 1 247 ? -16.804 9.197 0.936 1.00 97.06 247 ASN A O 1
ATOM 1957 N N . ILE A 1 248 ? -14.909 8.041 0.670 1.00 95.94 248 ILE A N 1
ATOM 1958 C CA . ILE A 1 248 ? -15.001 7.365 1.971 1.00 95.94 248 ILE A CA 1
ATOM 1959 C C . ILE A 1 248 ? -15.002 8.373 3.116 1.00 95.94 248 ILE A C 1
ATOM 1961 O O . ILE A 1 248 ? -15.849 8.267 3.999 1.00 95.94 248 ILE A O 1
ATOM 1965 N N . GLU A 1 249 ? -14.111 9.365 3.098 1.00 96.12 249 GLU A N 1
ATOM 1966 C CA . GLU A 1 249 ? -14.072 10.420 4.116 1.00 96.12 249 GLU A CA 1
ATOM 1967 C C . GLU A 1 249 ? -15.443 11.100 4.239 1.00 96.12 249 GLU A C 1
ATOM 1969 O O . GLU A 1 249 ? -15.996 11.167 5.336 1.00 96.12 249 GLU A O 1
ATOM 1974 N N . GLN A 1 250 ? -16.048 11.505 3.117 1.00 96.50 250 GLN A N 1
ATOM 1975 C CA . GLN A 1 250 ? -17.388 12.104 3.095 1.00 96.50 250 GLN A CA 1
ATOM 1976 C C . GLN A 1 250 ? -18.472 11.166 3.646 1.00 96.50 250 GLN A C 1
ATOM 1978 O O . GLN A 1 250 ? -19.348 11.602 4.397 1.00 96.50 250 GLN A O 1
ATOM 1983 N N . ASN A 1 251 ? -18.415 9.873 3.317 1.00 95.12 251 ASN A N 1
ATOM 1984 C CA . ASN A 1 251 ? -19.366 8.886 3.831 1.00 95.12 251 ASN A CA 1
ATOM 1985 C C . ASN A 1 251 ? -19.233 8.701 5.346 1.00 95.12 251 ASN A C 1
ATOM 1987 O O . ASN A 1 251 ? -20.239 8.600 6.047 1.00 95.12 251 ASN A O 1
ATOM 1991 N N . PHE A 1 252 ? -18.006 8.672 5.866 1.00 94.50 252 PHE A N 1
ATOM 1992 C CA . PHE A 1 252 ? -17.745 8.494 7.292 1.00 94.50 252 PHE A CA 1
ATOM 1993 C C . PHE A 1 252 ? -17.977 9.754 8.119 1.00 94.50 252 PHE A C 1
ATOM 1995 O O . PHE A 1 252 ? -18.344 9.633 9.284 1.00 94.50 252 PHE A O 1
ATOM 2002 N N . GLN A 1 253 ? -17.861 10.949 7.536 1.00 92.88 253 GLN A N 1
ATOM 2003 C CA . GLN A 1 253 ? -18.247 12.198 8.203 1.00 92.88 253 GLN A CA 1
ATOM 2004 C C . GLN A 1 253 ? -19.722 12.207 8.636 1.00 92.88 253 GLN A C 1
ATOM 2006 O O . GLN A 1 253 ? -20.065 12.860 9.617 1.00 92.88 253 GLN A O 1
ATOM 2011 N N . ARG A 1 254 ? -20.586 11.469 7.927 1.00 93.94 254 ARG A N 1
ATOM 2012 C CA . ARG A 1 254 ? -22.021 11.339 8.234 1.00 93.94 254 ARG A CA 1
ATOM 2013 C C . ARG A 1 254 ? -22.334 10.209 9.219 1.00 93.94 254 ARG A C 1
ATOM 2015 O O . ARG A 1 254 ? -23.476 10.079 9.649 1.00 93.94 254 ARG A O 1
ATOM 2022 N N . ARG A 1 255 ? -21.354 9.361 9.543 1.00 92.88 255 ARG A N 1
ATOM 2023 C CA . ARG A 1 255 ? -21.525 8.230 10.465 1.00 92.88 255 ARG A CA 1
ATOM 2024 C C . ARG A 1 255 ? -21.299 8.670 11.914 1.00 92.88 255 ARG A C 1
ATOM 2026 O O . ARG A 1 255 ? -20.583 9.642 12.156 1.00 92.88 255 ARG A O 1
ATOM 2033 N N . PRO A 1 256 ? -21.871 7.952 12.897 1.00 93.38 256 PRO A N 1
ATOM 2034 C CA . PRO A 1 256 ? -21.646 8.270 14.299 1.00 93.38 256 PRO A CA 1
ATOM 2035 C C . PRO A 1 256 ? -20.161 8.128 14.659 1.00 93.38 256 PRO A C 1
ATOM 2037 O O . PRO A 1 256 ? -19.526 7.108 14.372 1.00 93.38 256 PRO A O 1
ATOM 2040 N N . LYS A 1 257 ? -19.618 9.161 15.306 1.00 93.69 257 LYS A N 1
ATOM 2041 C CA . LYS A 1 257 ? -18.227 9.248 15.765 1.00 93.69 257 LYS A CA 1
ATOM 2042 C C . LYS A 1 257 ? -18.047 8.454 17.062 1.00 93.69 257 LYS A C 1
ATOM 2044 O O . LYS A 1 257 ? -17.988 9.021 18.145 1.00 93.69 257 LYS A O 1
ATOM 2049 N N . ASN A 1 258 ? -18.008 7.128 16.948 1.00 94.56 258 ASN A N 1
ATOM 2050 C CA . ASN A 1 258 ? -17.804 6.207 18.068 1.00 94.56 258 ASN A CA 1
ATOM 2051 C C . ASN A 1 258 ? -16.798 5.092 17.724 1.00 94.56 258 ASN A C 1
ATOM 2053 O O . ASN A 1 258 ? -16.425 4.890 16.563 1.00 94.56 258 ASN A O 1
ATOM 2057 N N . CYS A 1 259 ? -16.367 4.343 18.740 1.00 93.19 259 CYS A N 1
ATOM 2058 C CA . CYS A 1 259 ? -15.310 3.339 18.598 1.00 93.19 259 CYS A CA 1
ATOM 2059 C C . CYS A 1 259 ? -15.688 2.195 17.639 1.00 93.19 259 CYS A C 1
ATOM 2061 O O . CYS A 1 259 ? -14.814 1.651 16.965 1.00 93.19 259 CYS A O 1
ATOM 2063 N N . ALA A 1 260 ? -16.979 1.859 17.521 1.00 94.75 260 ALA A N 1
ATOM 2064 C CA . ALA A 1 260 ? -17.450 0.841 16.583 1.00 94.75 260 ALA A CA 1
ATOM 2065 C C . ALA A 1 260 ? -17.241 1.284 15.124 1.00 94.75 260 ALA A C 1
ATOM 2067 O O . ALA A 1 260 ? -16.687 0.533 14.317 1.00 94.75 260 ALA A O 1
ATOM 2068 N N . THR A 1 261 ? -17.593 2.532 14.795 1.00 95.31 261 THR A N 1
ATOM 2069 C CA . THR A 1 261 ? -17.335 3.111 13.468 1.00 95.31 261 THR A CA 1
ATOM 2070 C C . THR A 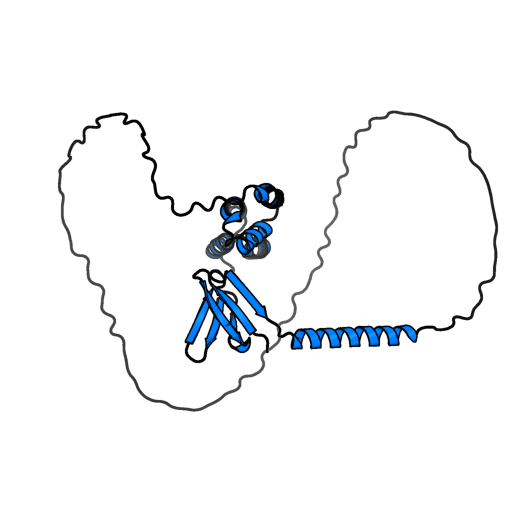1 261 ? -15.839 3.207 13.182 1.00 95.31 261 THR A C 1
ATOM 2072 O O . THR A 1 261 ? -15.408 2.886 12.075 1.00 95.31 261 THR A O 1
ATOM 2075 N N . LEU A 1 262 ? -15.030 3.590 14.177 1.00 94.94 262 LEU A N 1
ATOM 2076 C CA . LEU A 1 262 ? -13.573 3.634 14.034 1.00 94.94 262 LEU A CA 1
ATOM 2077 C C . LEU A 1 262 ? -12.985 2.247 13.748 1.00 94.94 262 LEU A C 1
ATOM 2079 O O . LEU A 1 262 ? -12.128 2.116 12.876 1.00 94.94 262 LEU A O 1
ATOM 2083 N N . ALA A 1 263 ? -13.439 1.207 14.450 1.00 94.94 263 ALA A N 1
ATOM 2084 C CA . ALA A 1 263 ? -12.990 -0.162 14.211 1.00 94.94 263 ALA A CA 1
ATOM 2085 C C . ALA A 1 263 ? -13.340 -0.630 12.790 1.00 94.94 263 ALA A C 1
ATOM 2087 O O . ALA A 1 263 ? -12.520 -1.272 12.131 1.00 94.94 263 ALA A O 1
ATOM 2088 N N . TRP A 1 264 ? -14.527 -0.267 12.289 1.00 94.75 264 TRP A N 1
ATOM 2089 C CA . TRP A 1 264 ? -14.921 -0.555 10.910 1.00 94.75 264 TRP A CA 1
ATOM 2090 C C . TRP A 1 264 ? -14.048 0.195 9.892 1.00 94.75 264 TRP A C 1
ATOM 2092 O O . TRP A 1 264 ? -13.539 -0.422 8.956 1.00 94.75 264 TRP A O 1
ATOM 2102 N N . LEU A 1 265 ? -13.797 1.491 10.118 1.00 94.69 265 LEU A N 1
ATOM 2103 C CA . LEU A 1 265 ? -12.910 2.307 9.283 1.00 94.69 265 LEU A CA 1
ATOM 2104 C C . LEU A 1 265 ? -11.494 1.718 9.226 1.00 94.69 265 LEU A C 1
ATOM 2106 O O . LEU A 1 265 ? -10.940 1.546 8.142 1.00 94.69 265 LEU A O 1
ATOM 2110 N N . LYS A 1 266 ? -10.925 1.361 10.385 1.00 94.75 266 LYS A N 1
ATOM 2111 C CA . LYS A 1 266 ? -9.591 0.755 10.485 1.00 94.75 266 LYS A CA 1
ATOM 2112 C C . LYS A 1 266 ? -9.512 -0.573 9.740 1.00 94.75 266 LYS A C 1
ATOM 2114 O O . LYS A 1 266 ? -8.561 -0.794 8.999 1.00 94.75 266 LYS A O 1
ATOM 2119 N N . ARG A 1 267 ? -10.515 -1.440 9.900 1.00 93.12 267 ARG A N 1
ATOM 2120 C CA . ARG A 1 267 ? -10.526 -2.758 9.253 1.00 93.12 267 ARG A CA 1
ATOM 2121 C C . ARG A 1 267 ? -10.536 -2.657 7.727 1.00 93.12 267 ARG A C 1
ATOM 2123 O O . ARG A 1 267 ? -9.882 -3.463 7.083 1.00 93.12 267 ARG A O 1
ATOM 2130 N N . GLY A 1 268 ? -11.282 -1.703 7.169 1.00 93.06 268 GLY A N 1
ATOM 2131 C CA . GLY A 1 268 ? -11.445 -1.586 5.717 1.00 93.06 268 GLY A CA 1
ATOM 2132 C C . GLY A 1 268 ? -10.426 -0.689 5.017 1.00 93.06 268 GLY A C 1
ATOM 2133 O O . GLY A 1 268 ? -10.161 -0.894 3.840 1.00 93.06 268 GLY A O 1
ATOM 2134 N N . TYR A 1 269 ? -9.888 0.328 5.701 1.00 95.75 269 TYR A N 1
ATOM 2135 C CA . TYR A 1 269 ? -9.228 1.446 5.012 1.00 95.75 269 TYR A CA 1
ATOM 2136 C C . TYR A 1 269 ? -7.907 1.901 5.634 1.00 95.75 269 TYR A C 1
ATOM 2138 O O . TYR A 1 269 ? -7.305 2.847 5.130 1.00 95.75 269 TYR A O 1
ATOM 2146 N N . ASN A 1 270 ? -7.417 1.246 6.693 1.00 95.19 270 ASN A N 1
ATOM 2147 C CA . ASN A 1 270 ? -6.159 1.643 7.337 1.00 95.19 270 ASN A CA 1
ATOM 2148 C C . ASN A 1 270 ? -4.944 1.522 6.410 1.00 95.19 270 ASN A C 1
ATOM 2150 O O . ASN A 1 270 ? -4.029 2.331 6.498 1.00 95.19 270 ASN A O 1
ATOM 2154 N N . TYR A 1 271 ? -4.950 0.538 5.510 1.00 95.81 271 TYR A N 1
ATOM 2155 C CA . TYR A 1 271 ? -3.859 0.342 4.562 1.00 95.81 271 TYR A CA 1
ATOM 2156 C C . TYR A 1 271 ? -3.857 1.405 3.454 1.00 95.81 271 TYR A C 1
ATOM 2158 O O . TYR A 1 271 ? -2.826 2.009 3.163 1.00 95.81 271 TYR A O 1
ATOM 2166 N N . SER A 1 272 ? -5.023 1.678 2.864 1.00 96.88 272 SER A N 1
ATOM 2167 C CA . SER A 1 272 ? -5.121 2.546 1.686 1.00 96.88 272 SER A CA 1
ATOM 2168 C C . SER A 1 272 ? -5.359 4.025 1.969 1.00 96.88 272 SER A C 1
ATOM 2170 O O . SER A 1 272 ? -4.907 4.872 1.197 1.00 96.88 272 SER A O 1
ATOM 2172 N N . CYS A 1 273 ? -6.066 4.348 3.052 1.00 97.38 273 CYS A N 1
ATOM 2173 C CA . CYS A 1 273 ? -6.448 5.713 3.411 1.00 97.38 273 CYS A CA 1
ATOM 2174 C C . CYS A 1 273 ? -6.122 6.036 4.889 1.00 97.38 273 CYS A C 1
ATOM 2176 O O . CYS A 1 273 ? -7.012 6.480 5.629 1.00 97.38 273 CYS A O 1
ATOM 2178 N N . PRO A 1 274 ? -4.871 5.841 5.354 1.00 95.69 274 PRO A N 1
ATOM 2179 C CA . PRO A 1 274 ? -4.506 6.016 6.764 1.00 95.69 274 PRO A CA 1
ATOM 2180 C C . PRO A 1 274 ? -4.813 7.424 7.297 1.00 95.69 274 PRO A C 1
ATOM 2182 O O . PRO A 1 274 ? -5.239 7.582 8.438 1.00 95.69 274 PRO A O 1
ATOM 2185 N N . GLN A 1 275 ? -4.691 8.457 6.460 1.00 93.62 275 GLN A N 1
ATOM 2186 C CA . GLN A 1 275 ? -4.986 9.842 6.826 1.00 93.62 275 GLN A CA 1
ATOM 2187 C C . GLN A 1 275 ? -6.443 10.061 7.266 1.00 93.62 275 GLN A C 1
ATOM 2189 O O . GLN A 1 275 ? -6.701 10.880 8.143 1.00 93.62 275 GLN A O 1
ATOM 2194 N N . ILE A 1 276 ? -7.400 9.315 6.700 1.00 95.19 276 ILE A N 1
ATOM 2195 C CA . ILE A 1 276 ? -8.817 9.414 7.085 1.00 95.19 276 ILE A CA 1
ATOM 2196 C C . ILE A 1 276 ? -9.021 8.796 8.464 1.00 95.19 276 ILE A C 1
ATOM 2198 O O . ILE A 1 276 ? -9.742 9.353 9.288 1.00 95.19 276 ILE A O 1
ATOM 2202 N N . VAL A 1 277 ? -8.358 7.665 8.732 1.00 94.62 277 VAL A N 1
ATOM 2203 C CA . VAL A 1 277 ? -8.389 7.007 10.042 1.00 94.62 277 VAL A CA 1
ATOM 2204 C C . VAL A 1 277 ? -7.883 7.959 11.118 1.00 94.62 277 VAL A C 1
ATOM 2206 O O . VAL A 1 277 ? -8.566 8.143 12.121 1.00 94.62 277 VAL A O 1
ATOM 2209 N N . VAL A 1 278 ? -6.728 8.594 10.895 1.00 93.62 278 VAL A N 1
ATOM 2210 C CA . VAL A 1 278 ? -6.127 9.539 11.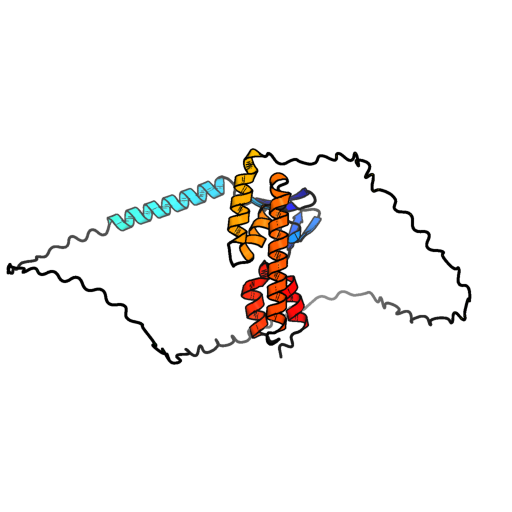850 1.00 93.62 278 VAL A CA 1
ATOM 2211 C C . VAL A 1 278 ? -7.080 10.699 12.146 1.00 93.62 278 VAL A C 1
ATOM 2213 O O . VAL A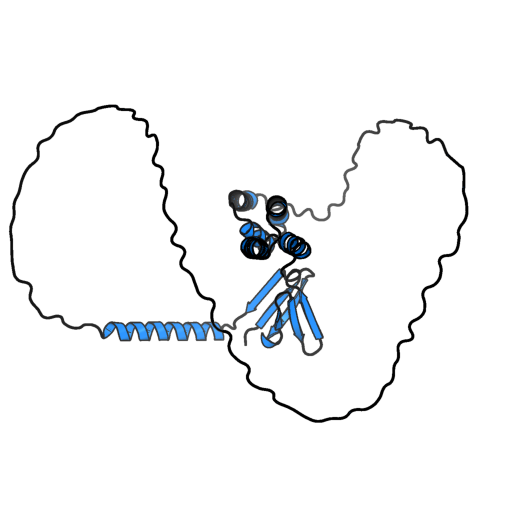 1 278 ? -7.431 10.911 13.304 1.00 93.62 278 VAL A O 1
ATOM 2216 N N . LYS A 1 279 ? -7.603 11.371 11.112 1.00 92.25 279 LYS A N 1
ATOM 2217 C CA . LYS A 1 279 ? -8.577 12.463 11.286 1.00 92.25 279 LYS A CA 1
ATOM 2218 C C . LYS A 1 279 ? -9.851 12.024 12.012 1.00 92.25 279 LYS A C 1
ATOM 2220 O O . LYS A 1 279 ? -10.449 12.798 12.757 1.00 92.25 279 LYS A O 1
ATOM 2225 N N . PHE A 1 280 ? -10.319 10.799 11.775 1.00 93.56 280 PHE A N 1
ATOM 2226 C CA . PHE A 1 280 ? -11.518 10.289 12.438 1.00 93.56 280 PHE A CA 1
ATOM 2227 C C . PHE A 1 280 ? -11.275 10.046 13.934 1.00 93.56 280 PHE A C 1
ATOM 2229 O O . PHE A 1 280 ? -12.155 10.338 14.741 1.00 93.56 280 PHE A O 1
ATOM 2236 N N . VAL A 1 281 ? -10.079 9.570 14.307 1.00 92.31 281 VAL A N 1
ATOM 2237 C CA . VAL A 1 281 ? -9.670 9.369 15.710 1.00 92.31 281 VAL A CA 1
ATOM 2238 C C . VAL A 1 281 ? -9.651 10.686 16.483 1.00 92.31 281 VAL A C 1
ATOM 2240 O O . VAL A 1 281 ? -10.174 10.727 17.590 1.00 92.31 281 VAL A O 1
ATOM 2243 N N . GLU A 1 282 ? -9.124 11.765 15.898 1.00 89.88 282 GLU A N 1
ATOM 2244 C CA . GLU A 1 282 ? -9.074 13.100 16.531 1.00 89.88 282 GLU A CA 1
ATOM 2245 C C . GLU A 1 282 ? -10.458 13.635 16.925 1.00 89.88 282 GLU A C 1
ATOM 2247 O O . GLU A 1 282 ? -10.589 14.478 17.807 1.00 89.88 282 GLU A O 1
ATOM 2252 N N . ASN A 1 283 ? -11.503 13.138 16.266 1.00 84.81 283 ASN A N 1
ATOM 2253 C CA . ASN A 1 283 ? -12.878 13.579 16.436 1.00 84.81 283 ASN A CA 1
ATOM 2254 C C . ASN A 1 283 ? -13.728 12.607 17.271 1.00 84.81 283 ASN A C 1
ATOM 2256 O O . ASN A 1 283 ? -14.952 12.753 17.306 1.00 84.81 283 ASN A O 1
ATOM 2260 N N . ILE A 1 284 ? -13.108 11.605 17.900 1.00 88.62 284 ILE A N 1
ATOM 2261 C CA . ILE A 1 284 ? -13.786 10.570 18.678 1.00 88.62 284 ILE A CA 1
ATOM 2262 C C . ILE A 1 284 ? -13.483 10.710 20.169 1.00 88.62 284 ILE A C 1
ATOM 2264 O O . ILE A 1 284 ? -12.339 10.871 20.580 1.00 88.62 284 ILE A O 1
ATOM 2268 N N . SER A 1 285 ? -14.522 10.561 20.987 1.00 75.38 285 SER A N 1
ATOM 2269 C CA . SER A 1 285 ? -14.416 10.317 22.423 1.00 75.38 285 SER A CA 1
ATOM 2270 C C . SER A 1 285 ? -14.787 8.857 22.683 1.00 75.38 285 SER A C 1
ATOM 2272 O O . SER A 1 285 ? -15.964 8.496 22.654 1.00 75.38 285 SER A O 1
ATOM 2274 N N . CYS A 1 286 ? -13.788 8.001 22.880 1.00 73.06 286 CYS A N 1
ATOM 2275 C CA . CYS A 1 286 ? -14.005 6.647 23.377 1.00 73.06 286 CYS A CA 1
ATOM 2276 C C . CYS A 1 286 ? -13.957 6.698 24.908 1.00 73.06 286 CYS A C 1
ATOM 2278 O O . CYS A 1 286 ? -12.868 6.677 25.475 1.00 73.06 286 CYS A O 1
ATOM 2280 N N . SER A 1 287 ? -15.120 6.861 25.545 1.00 63.78 287 SER A N 1
ATOM 2281 C CA . SER A 1 287 ? -15.287 6.727 27.000 1.00 63.78 287 SER A CA 1
ATOM 2282 C C . SER A 1 287 ? -15.560 5.281 27.379 1.00 63.78 287 SER A C 1
ATOM 2284 O O . SER A 1 287 ? -16.459 4.705 26.720 1.00 63.78 287 SER A O 1
#

Radius of gyration: 36.43 Å; Cα contacts (8 Å, |Δi|>4): 169; chains: 1; bounding box: 78×120×73 Å

Secondary structure (DSSP, 8-state):
--EEEEEETTS-EEEEEGGGEEE-SSEEEEE-SS-EEEEEGGGEEEEEEE--HHHHHHHHHHHHHHHHHHHHHHTT-----------------------------------------------PPPPPPPP-------------------PPPPPPPP------------------------------------GGGHHHHHHHHHHHHT-S-SHHHHHHHHHHTT-GGGHHHHHHHHHHHHHHHHHHHHHHHTS--SHHHHHHHHHHHTTT-HHHHHHHHHT----

pLDDT: mean 72.92, std 23.46, range [33.69, 97.94]

Mean predicted aligned error: 21.11 Å

Nearest PDB structures (foldseek):
  5szd-assembly1_A  TM=7.825E-01  e=1.554E-02  Aquifex aeolicus VF5
  4y91-assembly2_I  TM=7.712E-01  e=1.752E-02  Thermotoga maritima MSB8

Sequence (287 aa):
MANRTIKTIDGTEHSGNRSAFTDYDNYVEYKNRLTQTKIYNSMIIFDSVTMTLTDIALKIAWLISLLMTSFLLSSWVIIPNEGEDKHRAEVISSPLPPEKHENLGSSSIEGEDNSRADSTPSLLPPKKPEDLGSSSIEGEDNSCADSTPKILPPEKPKDLGSPCKGQPKFRLKSTPRILRRDPVENAGDVITPNP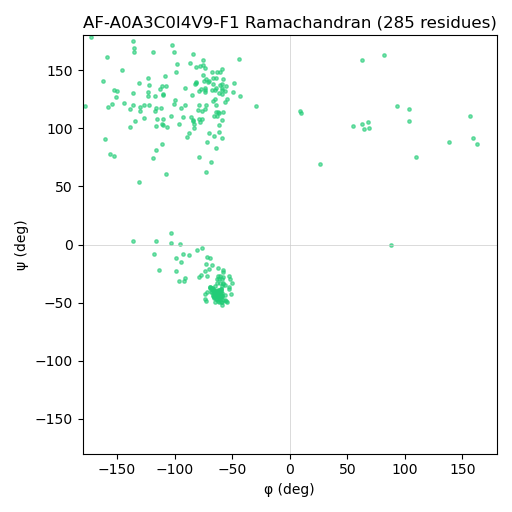SIYPLFERELQSLLDQAFIDPFTQYILQYQGDKNRAWFVQQAKTEREKRCANIEQNFQRRPKNCATLAWLKRGYNYSCPQIVVKFVENISCS